Protein AF-A0A388JRX9-F1 (afdb_monomer)

Secondary structure (DSSP, 8-state):
---SSS----HHHHHHHHHHHHHHHHHHHHHHHHHTS-HHHHHHHS-HHHHHHHHHHHHHHHHHHHHHHHHHTT---TT-HHHHHHHHHHHHHHHHHHHHHHHHS--------HHHHHHHHHHH-TT--HHHHHHHHHHHHHHHHHHHHHHHTTSSSS-------------------------------------------HHHHHHHHHHHHHHHHHHHTTSS--------------------

Radius of gyration: 34.96 Å; Cα contacts (8 Å, |Δi|>4): 40; chains: 1; bounding box: 73×116×95 Å

InterPro domains:
  IPR011082 Exosome-associated factor Rrp47/DNA strand repair C1D [PTHR15341] (8-192)

Structure (mmCIF, N/CA/C/O backbone):
data_A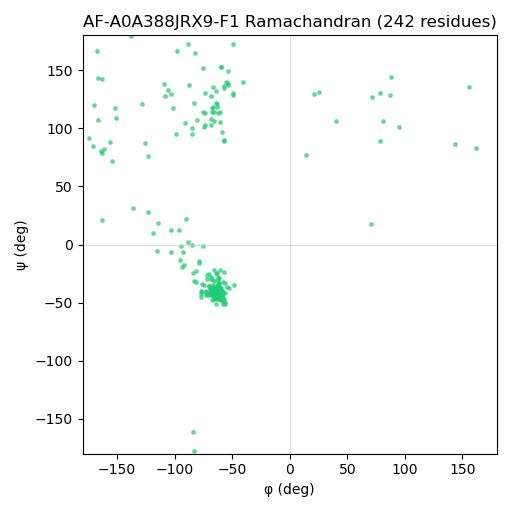F-A0A388JRX9-F1
#
_entry.id   AF-A0A388JRX9-F1
#
loop_
_atom_site.group_PDB
_atom_site.id
_atom_site.type_symbol
_atom_site.label_atom_id
_atom_site.label_alt_id
_atom_site.label_comp_id
_atom_site.label_asym_id
_atom_site.label_entity_id
_atom_site.label_seq_id
_atom_site.pdbx_PDB_ins_code
_atom_site.Cartn_x
_atom_site.Cartn_y
_atom_site.Cartn_z
_atom_site.occupancy
_atom_site.B_iso_or_equiv
_atom_site.auth_seq_id
_atom_site.auth_comp_id
_atom_site.auth_asym_id
_atom_site.auth_atom_id
_atom_site.pdbx_PDB_model_num
ATOM 1 N N . MET A 1 1 ? 30.713 -14.571 -42.892 1.00 42.78 1 MET A N 1
ATOM 2 C CA . MET A 1 1 ? 31.166 -14.324 -41.507 1.00 42.78 1 MET A CA 1
ATOM 3 C C . MET A 1 1 ? 31.202 -12.815 -41.275 1.00 42.78 1 MET A C 1
ATOM 5 O O . MET A 1 1 ? 32.247 -12.208 -41.439 1.00 42.78 1 MET A O 1
ATOM 9 N N . ALA A 1 2 ? 30.055 -12.192 -41.009 1.00 45.81 2 ALA A N 1
ATOM 10 C CA . ALA A 1 2 ? 29.952 -10.767 -40.677 1.00 45.81 2 ALA A CA 1
ATOM 11 C C . ALA A 1 2 ? 28.654 -10.591 -39.882 1.00 45.81 2 ALA A C 1
ATOM 13 O O . ALA A 1 2 ? 27.584 -10.459 -40.465 1.00 45.81 2 ALA A O 1
ATOM 14 N N . GLY A 1 3 ? 28.725 -10.749 -38.561 1.00 46.19 3 GLY A N 1
ATOM 15 C CA . GLY A 1 3 ? 27.525 -10.774 -37.720 1.00 46.19 3 GLY A CA 1
ATOM 16 C C . GLY A 1 3 ? 27.776 -10.558 -36.232 1.00 46.19 3 GLY A C 1
ATOM 17 O O . GLY A 1 3 ? 26.952 -10.974 -35.436 1.00 46.19 3 GLY A O 1
ATOM 18 N N . SER A 1 4 ? 28.900 -9.959 -35.828 1.00 54.25 4 SER A N 1
ATOM 19 C CA . SER A 1 4 ? 29.267 -9.843 -34.405 1.00 54.25 4 SER A CA 1
ATOM 20 C C . SER A 1 4 ? 29.396 -8.409 -33.884 1.00 54.25 4 SER A C 1
ATOM 22 O O . SER A 1 4 ? 29.906 -8.214 -32.782 1.00 54.25 4 SER A O 1
ATOM 24 N N . GLU A 1 5 ? 28.984 -7.397 -34.651 1.00 52.34 5 GLU A N 1
ATOM 25 C CA . GLU A 1 5 ? 29.221 -5.989 -34.285 1.00 52.34 5 GLU A CA 1
ATOM 26 C C . GLU A 1 5 ? 27.950 -5.172 -34.009 1.00 52.34 5 GLU A C 1
ATOM 28 O O . GLU A 1 5 ? 28.049 -4.046 -33.536 1.00 52.34 5 GLU A O 1
ATOM 33 N N . VAL A 1 6 ? 26.757 -5.740 -34.227 1.00 54.75 6 VAL A N 1
ATOM 34 C CA . VAL A 1 6 ? 25.482 -4.999 -34.121 1.00 54.75 6 VAL A CA 1
ATOM 35 C C . VAL A 1 6 ? 24.803 -5.145 -32.745 1.00 54.75 6 VAL A C 1
ATOM 37 O O . VAL A 1 6 ? 23.951 -4.337 -32.400 1.00 54.75 6 VAL A O 1
ATOM 40 N N . ASP A 1 7 ? 25.238 -6.091 -31.903 1.00 60.31 7 ASP A N 1
ATOM 41 C CA . ASP A 1 7 ? 24.568 -6.417 -30.626 1.00 60.31 7 ASP A CA 1
ATOM 42 C C . ASP A 1 7 ? 25.266 -5.868 -29.370 1.00 60.31 7 ASP A C 1
ATOM 44 O O . ASP A 1 7 ? 24.954 -6.259 -28.243 1.00 60.31 7 ASP A O 1
ATOM 48 N N . LYS A 1 8 ? 26.231 -4.956 -29.520 1.00 71.56 8 LYS A N 1
ATOM 49 C CA . LYS A 1 8 ? 26.878 -4.336 -28.357 1.00 71.56 8 LYS A CA 1
ATOM 50 C C . LYS A 1 8 ? 26.044 -3.149 -27.891 1.00 71.56 8 LYS A C 1
ATOM 52 O O . LYS A 1 8 ? 26.169 -2.042 -28.411 1.00 71.56 8 LYS A O 1
ATOM 57 N N . VAL A 1 9 ? 25.184 -3.402 -26.901 1.00 74.38 9 VAL A N 1
ATOM 58 C CA . VAL A 1 9 ? 24.525 -2.349 -26.118 1.00 74.38 9 VAL A CA 1
ATOM 59 C C . VAL A 1 9 ? 25.604 -1.359 -25.665 1.00 74.38 9 VAL A C 1
ATOM 61 O O . VAL A 1 9 ? 26.615 -1.795 -25.115 1.00 74.38 9 VAL A O 1
ATOM 64 N N . PRO A 1 10 ? 25.444 -0.043 -25.896 1.00 85.38 10 PRO A N 1
ATOM 65 C CA . PRO A 1 10 ? 26.460 0.915 -25.492 1.00 85.38 10 PRO A CA 1
ATOM 66 C C . PRO A 1 10 ? 26.773 0.785 -23.993 1.00 85.38 10 PRO A C 1
ATOM 68 O O . PRO A 1 10 ? 25.841 0.665 -23.191 1.00 85.38 10 PRO A O 1
ATOM 71 N N . PRO A 1 11 ? 28.051 0.887 -23.583 1.00 78.88 11 PRO A N 1
ATOM 72 C CA . PRO A 1 11 ? 28.481 0.635 -22.201 1.00 78.88 11 PRO A CA 1
ATOM 73 C C . PRO A 1 11 ? 27.812 1.573 -21.184 1.00 78.88 11 PRO A C 1
ATOM 75 O O . PRO A 1 11 ? 27.684 1.250 -20.006 1.00 78.88 11 PRO A O 1
ATOM 78 N N . ILE A 1 12 ? 27.325 2.723 -21.655 1.00 83.44 12 ILE A N 1
ATOM 79 C CA . ILE A 1 12 ? 26.555 3.696 -20.876 1.00 83.44 12 ILE A CA 1
ATOM 80 C C . ILE A 1 12 ? 25.233 3.088 -20.372 1.00 83.44 12 ILE A C 1
ATOM 82 O O . ILE A 1 12 ? 24.798 3.400 -19.266 1.00 83.44 12 ILE A O 1
ATOM 86 N N . PHE A 1 13 ? 24.605 2.202 -21.151 1.00 86.88 13 PHE A N 1
ATOM 87 C CA . PHE A 1 13 ? 23.322 1.581 -20.812 1.00 86.88 13 PHE A CA 1
ATOM 88 C C . PHE A 1 13 ? 23.468 0.233 -20.105 1.00 86.88 13 PHE A C 1
ATOM 90 O O . PHE A 1 13 ? 22.534 -0.185 -19.426 1.00 86.88 13 PHE A O 1
ATOM 97 N N . GLU A 1 14 ? 24.622 -0.435 -20.210 1.00 88.81 14 GLU A N 1
ATOM 98 C CA . GLU A 1 14 ? 24.847 -1.743 -19.577 1.00 88.81 14 GLU A CA 1
ATOM 99 C C . GLU A 1 14 ? 24.607 -1.712 -18.066 1.00 88.81 14 GLU A C 1
ATOM 101 O O . GLU A 1 14 ? 24.002 -2.630 -17.511 1.00 88.81 14 GLU A O 1
ATOM 106 N N . LYS A 1 15 ? 25.058 -0.646 -17.393 1.00 89.62 15 LYS A N 1
ATOM 107 C CA . LYS A 1 15 ? 24.859 -0.484 -15.950 1.00 89.62 15 LYS A CA 1
ATOM 108 C C . LYS A 1 15 ? 23.373 -0.361 -15.606 1.00 89.62 15 LYS A C 1
ATOM 110 O O . LYS A 1 15 ? 22.883 -1.112 -14.770 1.00 89.62 15 LYS A O 1
ATOM 115 N N . SER A 1 16 ? 22.654 0.536 -16.281 1.00 89.44 16 SER A N 1
ATOM 116 C CA . SER A 1 16 ? 21.220 0.738 -16.048 1.00 89.44 16 SER A CA 1
ATOM 117 C C . SER A 1 16 ? 20.398 -0.504 -16.391 1.00 89.44 16 SER A C 1
ATOM 119 O O . SER A 1 16 ? 19.432 -0.806 -15.699 1.00 89.44 16 SER A O 1
ATOM 121 N N . LEU A 1 17 ? 20.786 -1.255 -17.425 1.00 90.50 17 LEU A N 1
ATOM 122 C CA . LEU A 1 17 ? 20.113 -2.497 -17.791 1.00 90.50 17 LEU A CA 1
ATOM 123 C C . LEU A 1 17 ? 20.298 -3.573 -16.714 1.00 90.50 17 LEU A C 1
ATOM 125 O O . LEU A 1 17 ? 19.322 -4.214 -16.332 1.00 90.50 17 LEU A O 1
ATOM 129 N N . LYS A 1 18 ? 21.519 -3.722 -16.182 1.00 91.50 18 LYS A N 1
ATOM 130 C CA . LYS A 1 18 ? 21.801 -4.624 -15.054 1.00 91.50 18 LYS A CA 1
ATOM 131 C C . LYS A 1 18 ? 20.999 -4.233 -13.813 1.00 91.50 18 LYS A C 1
ATOM 133 O O . LYS A 1 18 ? 20.389 -5.097 -13.199 1.00 91.50 18 LYS A O 1
ATOM 138 N N . GLU A 1 19 ? 20.941 -2.944 -13.479 1.00 92.88 19 GLU A N 1
ATOM 139 C CA . GLU A 1 19 ? 20.140 -2.441 -12.352 1.00 92.88 19 GLU A CA 1
ATOM 140 C C . GLU A 1 19 ? 18.647 -2.761 -12.515 1.00 92.88 19 GLU A C 1
ATOM 142 O O . GLU A 1 19 ? 18.014 -3.250 -11.579 1.00 92.88 19 GLU A O 1
ATOM 147 N N . VAL A 1 20 ? 18.086 -2.536 -13.708 1.00 91.75 20 VAL A N 1
ATOM 148 C CA . VAL A 1 20 ? 16.684 -2.869 -14.008 1.00 91.75 20 VAL A CA 1
ATOM 149 C C . VAL A 1 20 ? 16.446 -4.376 -13.927 1.00 91.75 20 VAL A C 1
ATOM 151 O O . VAL A 1 20 ? 15.436 -4.798 -13.368 1.00 91.75 20 VAL A O 1
ATOM 154 N N . GLN A 1 21 ? 17.363 -5.190 -14.450 1.00 93.00 21 GLN A N 1
ATOM 155 C CA . GLN A 1 21 ? 17.247 -6.645 -14.418 1.00 93.00 21 GLN A CA 1
ATOM 156 C C . GLN A 1 21 ? 17.259 -7.181 -12.981 1.00 93.00 21 GLN A C 1
ATOM 158 O O . GLN A 1 21 ? 16.388 -7.975 -12.630 1.00 93.00 21 GLN A O 1
ATOM 163 N N . THR A 1 22 ? 18.179 -6.703 -12.140 1.00 95.25 22 THR A N 1
ATOM 164 C CA . THR A 1 22 ? 18.216 -7.058 -10.714 1.00 95.25 22 THR A CA 1
ATOM 165 C C . THR A 1 22 ? 16.933 -6.626 -10.007 1.00 95.25 22 THR A C 1
ATOM 167 O O . THR A 1 22 ? 16.300 -7.440 -9.342 1.00 95.25 22 THR A O 1
ATOM 170 N N . ALA A 1 23 ? 16.477 -5.387 -10.220 1.00 92.69 23 ALA A N 1
ATOM 171 C CA . ALA A 1 23 ? 15.245 -4.895 -9.603 1.00 92.69 23 ALA A CA 1
ATOM 172 C C . ALA A 1 23 ? 13.998 -5.697 -10.025 1.00 92.69 23 ALA A C 1
ATOM 174 O O . ALA A 1 23 ? 13.063 -5.856 -9.237 1.00 92.69 23 ALA A O 1
ATOM 175 N N . MET A 1 24 ? 13.963 -6.202 -11.264 1.00 92.19 24 MET A N 1
ATOM 176 C CA . MET A 1 24 ? 12.878 -7.065 -11.736 1.00 92.19 24 MET A CA 1
ATOM 177 C C . MET A 1 24 ? 12.932 -8.460 -11.121 1.00 92.19 24 MET A C 1
ATOM 179 O O . MET A 1 24 ? 11.885 -8.956 -10.707 1.00 92.19 24 MET A O 1
ATOM 183 N N . ALA A 1 25 ? 14.124 -9.044 -10.981 1.00 94.00 25 ALA A N 1
ATOM 184 C CA . ALA A 1 25 ? 14.304 -10.321 -10.295 1.00 94.00 25 ALA A CA 1
ATOM 185 C C . ALA A 1 25 ? 13.886 -10.239 -8.813 1.00 94.00 25 ALA A C 1
ATOM 187 O O . ALA A 1 25 ? 13.164 -11.108 -8.323 1.00 94.00 25 ALA A O 1
ATOM 188 N N . ASP A 1 26 ? 14.251 -9.159 -8.117 1.00 92.81 26 ASP A N 1
ATOM 189 C CA . ASP A 1 26 ? 13.844 -8.928 -6.725 1.00 92.81 26 ASP A CA 1
ATOM 190 C C . ASP A 1 26 ? 12.318 -8.802 -6.595 1.00 92.81 26 ASP A C 1
ATOM 192 O O . ASP A 1 26 ? 11.702 -9.345 -5.673 1.00 92.81 26 ASP A O 1
ATOM 196 N N . MET A 1 27 ? 11.678 -8.095 -7.531 1.00 91.31 27 MET A N 1
ATOM 197 C CA . MET A 1 27 ? 10.222 -7.954 -7.545 1.00 91.31 27 MET A CA 1
ATOM 198 C C . MET A 1 27 ? 9.522 -9.291 -7.809 1.00 91.31 27 MET A C 1
ATOM 200 O O . MET A 1 27 ? 8.526 -9.590 -7.149 1.00 91.31 27 MET A O 1
ATOM 204 N N . GLU A 1 28 ? 10.036 -10.096 -8.737 1.00 93.25 28 GLU A N 1
ATOM 205 C CA . GLU A 1 28 ? 9.525 -11.437 -9.029 1.00 93.25 28 GLU A CA 1
ATOM 206 C C . GLU A 1 28 ? 9.638 -12.355 -7.807 1.00 93.25 28 GLU A C 1
ATOM 208 O O . GLU A 1 28 ? 8.659 -13.007 -7.440 1.00 93.25 28 GLU A O 1
ATOM 213 N N . CYS A 1 29 ? 10.773 -12.323 -7.104 1.00 92.81 29 CYS A N 1
ATOM 214 C CA . CYS A 1 29 ? 10.969 -13.056 -5.854 1.00 92.81 29 C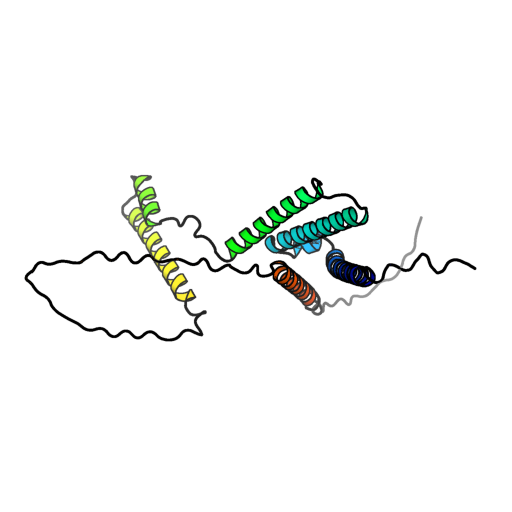YS A CA 1
ATOM 215 C C . CYS A 1 29 ? 9.896 -12.691 -4.808 1.00 92.81 29 CYS A C 1
ATOM 217 O O . CYS A 1 29 ? 9.180 -13.564 -4.303 1.00 92.81 29 CYS A O 1
ATOM 219 N N . HIS A 1 30 ? 9.690 -11.398 -4.546 1.00 89.75 30 HIS A N 1
ATOM 220 C CA . HIS A 1 30 ? 8.684 -10.950 -3.577 1.00 89.75 30 HIS A CA 1
ATOM 221 C C . HIS A 1 30 ? 7.245 -11.289 -3.998 1.00 89.75 30 HIS A C 1
ATOM 223 O O . HIS A 1 30 ? 6.435 -11.709 -3.167 1.00 89.75 30 HIS A O 1
ATOM 229 N N . LEU A 1 31 ? 6.910 -11.132 -5.282 1.00 91.00 31 LEU A N 1
ATOM 230 C CA . LEU A 1 31 ? 5.574 -11.444 -5.798 1.00 91.00 31 LEU A CA 1
ATOM 231 C C . LEU A 1 31 ? 5.301 -12.951 -5.815 1.00 91.00 31 LEU A C 1
ATOM 233 O O . LEU A 1 31 ? 4.182 -13.363 -5.513 1.00 91.00 31 LEU A O 1
ATOM 237 N N . SER A 1 32 ? 6.306 -13.780 -6.103 1.00 91.62 32 SER A N 1
ATOM 238 C CA . SER A 1 32 ? 6.165 -15.241 -6.085 1.00 91.62 32 SER A CA 1
ATOM 239 C C . SER A 1 32 ? 5.744 -15.750 -4.704 1.00 91.62 32 SER A C 1
ATOM 241 O O . SER A 1 32 ? 4.845 -16.581 -4.601 1.00 91.62 32 SER A O 1
ATOM 243 N N . THR A 1 33 ? 6.292 -15.158 -3.637 1.00 89.00 33 THR A N 1
ATOM 244 C CA . THR A 1 33 ? 5.916 -15.465 -2.249 1.00 89.00 33 THR A CA 1
ATOM 245 C C . THR A 1 33 ? 4.441 -15.152 -1.986 1.00 89.00 33 THR A C 1
ATOM 247 O O . THR A 1 33 ? 3.743 -15.929 -1.338 1.00 89.00 33 THR A O 1
ATOM 250 N N . TYR A 1 34 ? 3.940 -14.037 -2.523 1.00 86.88 34 TYR A N 1
ATOM 251 C CA . TYR A 1 34 ? 2.529 -13.667 -2.407 1.00 86.88 34 TYR A CA 1
ATOM 252 C C . TYR A 1 34 ? 1.608 -14.637 -3.163 1.00 86.88 34 TYR A C 1
ATOM 254 O O . TYR A 1 34 ? 0.563 -15.025 -2.642 1.00 86.88 34 TYR A O 1
ATOM 262 N N . PHE A 1 35 ? 1.992 -15.042 -4.377 1.00 89.44 35 PHE A N 1
ATOM 263 C CA . PHE A 1 35 ? 1.191 -15.935 -5.221 1.00 89.44 35 PHE A CA 1
ATOM 264 C C . PHE A 1 35 ? 1.286 -17.418 -4.835 1.00 89.44 35 PHE A C 1
ATOM 266 O O . PHE A 1 35 ? 0.442 -18.203 -5.262 1.00 89.44 35 PHE A O 1
ATOM 273 N N . ALA A 1 36 ? 2.261 -17.805 -4.008 1.00 90.69 36 ALA A N 1
ATOM 274 C CA . ALA A 1 36 ? 2.394 -19.168 -3.493 1.00 90.69 36 ALA A CA 1
ATOM 275 C C . ALA A 1 36 ? 1.233 -19.584 -2.568 1.00 90.69 36 ALA A C 1
ATOM 277 O O . ALA A 1 36 ? 0.981 -20.775 -2.389 1.00 90.69 36 ALA A O 1
ATOM 278 N N . VAL A 1 37 ? 0.520 -18.618 -1.979 1.00 88.69 37 VAL A N 1
ATOM 279 C CA . VAL A 1 37 ? -0.617 -18.865 -1.084 1.00 88.69 37 VAL A CA 1
ATOM 280 C C . VAL A 1 37 ? -1.928 -18.540 -1.808 1.00 88.69 37 VAL A C 1
ATOM 282 O O . VAL A 1 37 ? -2.053 -17.455 -2.382 1.00 88.69 37 VAL A O 1
ATOM 285 N N . PRO A 1 38 ? -2.954 -19.414 -1.759 1.00 90.06 38 PRO A N 1
ATOM 286 C CA . PRO A 1 38 ? -4.257 -19.101 -2.329 1.00 90.06 38 PRO A CA 1
ATOM 287 C C . PRO A 1 38 ? -4.850 -17.825 -1.720 1.00 90.06 38 PRO A C 1
ATOM 289 O O . PRO A 1 38 ? -4.897 -17.647 -0.501 1.00 90.06 38 PRO A O 1
ATOM 292 N N . GLN A 1 39 ? -5.384 -16.944 -2.570 1.00 87.56 39 GLN A N 1
ATOM 293 C CA . GLN A 1 39 ? -5.919 -15.643 -2.148 1.00 87.56 39 GLN A CA 1
ATOM 294 C C . GLN A 1 39 ? -6.983 -15.759 -1.042 1.00 87.56 39 GLN A C 1
ATOM 296 O O . GLN A 1 39 ? -7.053 -14.906 -0.157 1.00 87.56 39 GLN A O 1
ATOM 301 N N . ARG A 1 40 ? -7.818 -16.806 -1.087 1.00 88.25 40 ARG A N 1
ATOM 302 C CA . ARG A 1 40 ? -8.870 -17.038 -0.085 1.00 88.25 40 ARG A CA 1
ATOM 303 C C . ARG A 1 40 ? -8.291 -17.282 1.304 1.00 88.25 40 ARG A C 1
ATOM 305 O O . ARG A 1 40 ? -8.817 -16.740 2.272 1.00 88.25 40 ARG A O 1
ATOM 312 N N . ASP A 1 41 ? -7.210 -18.045 1.389 1.00 87.81 41 ASP A N 1
ATOM 313 C CA . ASP A 1 41 ? -6.575 -18.387 2.659 1.00 87.81 41 ASP A CA 1
ATOM 314 C C . ASP A 1 41 ? -5.855 -17.165 3.220 1.00 87.81 41 ASP A C 1
ATOM 316 O O . ASP A 1 41 ? -6.066 -16.786 4.373 1.00 87.81 41 ASP A O 1
ATOM 320 N N . LEU A 1 42 ? -5.143 -16.427 2.366 1.00 85.69 42 LEU A N 1
ATOM 321 C CA . LEU A 1 42 ? -4.514 -15.169 2.756 1.00 85.69 42 LEU A CA 1
ATOM 322 C C . LEU A 1 42 ? -5.534 -14.151 3.306 1.00 85.69 42 LEU A C 1
ATOM 324 O O . LEU A 1 42 ? -5.287 -13.480 4.308 1.00 85.69 42 LEU A O 1
ATOM 328 N N . GLN A 1 43 ? -6.715 -14.052 2.691 1.00 86.56 43 GLN A N 1
ATOM 329 C CA . GLN A 1 43 ? -7.780 -13.167 3.169 1.00 86.56 43 GLN A CA 1
ATOM 330 C C . GLN A 1 43 ? -8.427 -13.636 4.479 1.00 86.56 43 GLN A C 1
ATOM 332 O O . GLN A 1 43 ? -8.971 -12.798 5.200 1.00 86.56 43 GLN A O 1
ATOM 337 N N . ARG A 1 44 ? -8.392 -14.930 4.801 1.00 89.12 44 ARG A N 1
ATOM 338 C CA . ARG A 1 44 ? -8.908 -15.453 6.076 1.00 89.12 44 ARG A CA 1
ATOM 339 C C . ARG A 1 44 ? -7.951 -15.177 7.231 1.00 89.12 44 ARG A C 1
ATOM 341 O O . ARG A 1 44 ? -8.412 -14.805 8.303 1.00 89.12 44 ARG A O 1
ATOM 348 N N . HIS A 1 45 ? -6.646 -15.309 6.998 1.00 89.00 45 HIS A N 1
ATOM 349 C CA . HIS A 1 45 ? -5.633 -15.181 8.050 1.00 89.00 45 HIS A CA 1
ATOM 350 C C . HIS A 1 45 ? -5.211 -13.735 8.346 1.00 89.00 45 HIS A C 1
ATOM 352 O O . HIS A 1 45 ? -4.756 -13.437 9.447 1.00 89.00 45 HIS A O 1
ATOM 358 N N . LEU A 1 46 ? -5.366 -12.811 7.394 1.00 90.62 46 LEU A N 1
ATOM 359 C CA . LEU A 1 46 ? -4.966 -11.418 7.590 1.00 90.62 46 LEU A CA 1
ATOM 360 C C . LEU A 1 46 ? -6.073 -10.565 8.228 1.00 90.62 46 LEU A C 1
ATOM 362 O O . LEU A 1 46 ? -7.228 -10.571 7.792 1.00 90.62 46 LEU A O 1
ATOM 366 N N . SER A 1 47 ? -5.685 -9.716 9.188 1.00 92.25 47 SER A N 1
ATOM 367 C CA . SER A 1 47 ? -6.577 -8.692 9.741 1.00 92.25 47 SER A CA 1
ATOM 368 C C . SER A 1 47 ? -7.056 -7.721 8.647 1.00 92.25 47 SER A C 1
ATOM 370 O O . SER A 1 47 ? -6.343 -7.494 7.662 1.00 92.25 47 SER A O 1
ATOM 372 N N . PRO A 1 48 ? -8.239 -7.090 8.789 1.00 92.62 48 PRO A N 1
ATOM 373 C CA . PRO A 1 48 ? -8.775 -6.185 7.770 1.00 92.62 48 PRO A CA 1
ATOM 374 C C . PRO A 1 48 ? -7.799 -5.083 7.337 1.00 92.62 48 PRO A C 1
ATOM 376 O O . PRO A 1 48 ? -7.712 -4.770 6.150 1.00 92.62 48 PR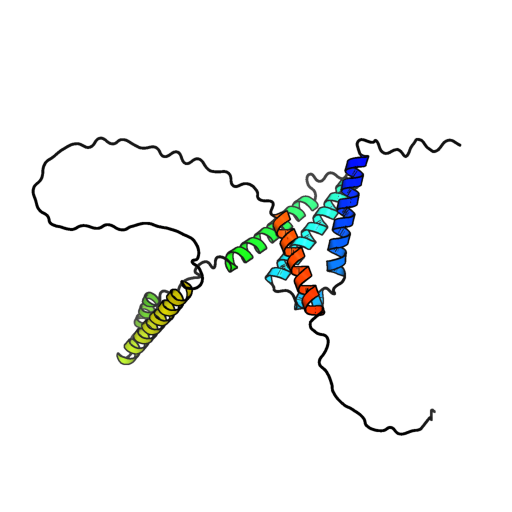O A O 1
ATOM 379 N N . LEU A 1 49 ? -7.028 -4.545 8.286 1.00 92.38 49 LEU A N 1
ATOM 380 C CA . LEU A 1 49 ? -6.012 -3.530 8.028 1.00 92.38 49 LEU A CA 1
ATOM 381 C C . LEU A 1 49 ? -4.842 -4.091 7.212 1.00 92.38 49 LEU A C 1
ATOM 383 O O . LEU A 1 49 ? -4.467 -3.510 6.197 1.00 92.38 49 LEU A O 1
ATOM 387 N N . ARG A 1 50 ? -4.311 -5.256 7.607 1.00 91.12 50 ARG A N 1
ATOM 388 C CA . ARG A 1 50 ? -3.223 -5.929 6.883 1.00 91.12 50 ARG A CA 1
ATOM 389 C C . ARG A 1 50 ? -3.642 -6.304 5.462 1.00 91.12 50 ARG A C 1
ATOM 391 O O . ARG A 1 50 ? -2.878 -6.070 4.530 1.00 91.12 50 ARG A O 1
ATOM 398 N N . ARG A 1 51 ? -4.876 -6.788 5.272 1.00 93.25 51 ARG A N 1
ATOM 399 C CA . ARG A 1 51 ? -5.443 -7.053 3.935 1.00 93.25 51 ARG A CA 1
ATOM 400 C C . ARG A 1 51 ? -5.456 -5.804 3.065 1.00 93.25 51 ARG A C 1
ATOM 402 O O . ARG A 1 51 ? -5.053 -5.867 1.907 1.00 93.25 51 ARG A O 1
ATOM 409 N N . ALA A 1 52 ? -5.905 -4.676 3.613 1.00 94.19 52 ALA A N 1
ATOM 410 C CA . ALA A 1 52 ? -5.945 -3.417 2.878 1.00 94.19 52 ALA A CA 1
ATOM 411 C C . ALA A 1 52 ? -4.539 -2.965 2.455 1.00 94.19 52 ALA A C 1
ATOM 413 O O . ALA A 1 52 ? -4.348 -2.607 1.294 1.00 94.19 52 ALA A O 1
ATOM 414 N N . THR A 1 53 ? -3.552 -3.052 3.352 1.00 93.50 53 THR A N 1
ATOM 415 C CA . THR A 1 53 ? -2.148 -2.746 3.035 1.00 93.50 53 THR A CA 1
ATOM 416 C C . THR A 1 53 ? -1.636 -3.614 1.892 1.00 93.50 53 THR A C 1
ATOM 418 O O . THR A 1 53 ? -1.152 -3.089 0.896 1.00 93.50 53 THR A O 1
ATOM 421 N N . VAL A 1 54 ? -1.809 -4.932 1.992 1.00 92.62 54 VAL A N 1
ATOM 422 C CA . VAL A 1 54 ? -1.351 -5.889 0.977 1.00 92.62 54 VAL A CA 1
ATOM 423 C C . VAL A 1 54 ? -1.984 -5.616 -0.392 1.00 92.62 54 VAL A C 1
ATOM 425 O O . VAL A 1 54 ? -1.278 -5.558 -1.398 1.00 92.62 54 VAL A O 1
ATOM 428 N N . HIS A 1 55 ? -3.297 -5.376 -0.446 1.00 92.75 55 HIS A N 1
ATOM 429 C CA . HIS A 1 55 ? -3.984 -5.061 -1.702 1.00 92.75 55 HIS A CA 1
ATOM 430 C C . HIS A 1 55 ? -3.535 -3.726 -2.312 1.00 92.75 55 HIS A C 1
ATOM 432 O O . HIS A 1 55 ? -3.396 -3.631 -3.532 1.00 92.75 55 HIS A O 1
ATOM 438 N N . VAL A 1 56 ? -3.276 -2.704 -1.490 1.00 95.19 56 VAL A N 1
ATOM 439 C CA . VAL A 1 56 ? -2.737 -1.425 -1.974 1.00 95.19 56 VAL A CA 1
ATOM 440 C C . VAL A 1 56 ? -1.320 -1.603 -2.517 1.00 95.19 56 VAL A C 1
ATOM 442 O O . VAL A 1 56 ? -1.037 -1.100 -3.604 1.00 95.19 56 VAL A O 1
ATOM 445 N N . THR A 1 57 ? -0.455 -2.348 -1.828 1.00 93.12 57 THR A N 1
ATOM 446 C CA . THR A 1 57 ? 0.912 -2.634 -2.291 1.00 93.12 57 THR A CA 1
ATOM 447 C C . THR A 1 57 ? 0.908 -3.407 -3.611 1.00 93.12 57 THR A C 1
ATOM 449 O O . THR A 1 57 ? 1.650 -3.060 -4.529 1.00 93.12 57 THR A O 1
ATOM 452 N N . LEU A 1 58 ? 0.021 -4.395 -3.768 1.00 93.31 58 LEU A N 1
ATOM 453 C CA . LEU A 1 58 ? -0.124 -5.126 -5.030 1.00 93.31 58 LEU A CA 1
ATOM 454 C C . LEU A 1 58 ? -0.585 -4.201 -6.168 1.00 93.31 58 LEU A C 1
ATOM 456 O O . LEU A 1 58 ? -0.026 -4.234 -7.263 1.00 93.31 58 LEU A O 1
ATOM 460 N N . ALA A 1 59 ? -1.554 -3.321 -5.904 1.00 94.81 59 ALA A N 1
ATOM 461 C CA . ALA A 1 59 ? -1.993 -2.327 -6.881 1.00 94.81 59 ALA A CA 1
ATOM 462 C C . ALA A 1 59 ? -0.869 -1.342 -7.261 1.00 94.81 59 ALA A C 1
ATOM 464 O O . ALA A 1 59 ? -0.769 -0.931 -8.418 1.00 94.81 59 ALA A O 1
ATOM 465 N N . GLN A 1 60 ? 0.006 -0.978 -6.314 1.00 93.31 60 GLN A N 1
ATOM 466 C CA . GLN A 1 60 ? 1.202 -0.178 -6.596 1.00 93.31 60 GLN A CA 1
ATOM 467 C C . GLN A 1 60 ? 2.178 -0.929 -7.505 1.00 93.31 60 GLN A C 1
ATOM 469 O O . GLN A 1 60 ? 2.634 -0.347 -8.489 1.00 93.31 60 GLN A O 1
ATOM 474 N N . ALA A 1 61 ? 2.458 -2.203 -7.217 1.00 93.06 61 ALA A N 1
ATOM 475 C CA . ALA A 1 61 ? 3.349 -3.033 -8.026 1.00 93.06 61 ALA A CA 1
ATOM 476 C C . ALA A 1 61 ? 2.847 -3.155 -9.473 1.00 93.06 61 ALA A C 1
ATOM 478 O O . ALA A 1 61 ? 3.592 -2.866 -10.410 1.00 93.06 61 ALA A O 1
ATOM 479 N N . VAL A 1 62 ? 1.560 -3.468 -9.662 1.00 93.44 62 VAL A N 1
ATOM 480 C CA . VAL A 1 62 ? 0.935 -3.554 -10.995 1.00 93.44 62 VAL A CA 1
ATOM 481 C C . VAL A 1 62 ? 1.051 -2.229 -11.753 1.00 93.44 62 VAL A C 1
ATOM 483 O O . VAL A 1 62 ? 1.427 -2.223 -12.924 1.00 93.44 62 VAL A O 1
ATOM 486 N N . ASN A 1 63 ? 0.797 -1.095 -11.095 1.00 92.50 63 ASN A N 1
ATOM 487 C CA . ASN A 1 63 ? 0.921 0.216 -11.735 1.00 92.50 63 ASN A CA 1
ATOM 488 C C . ASN A 1 63 ? 2.366 0.555 -12.123 1.00 92.50 63 ASN A C 1
ATOM 490 O O . ASN A 1 63 ? 2.591 1.129 -13.188 1.00 92.50 63 ASN A O 1
ATOM 494 N N . VAL A 1 64 ? 3.350 0.212 -11.288 1.00 90.75 64 VAL A N 1
ATOM 495 C CA . VAL A 1 64 ? 4.771 0.420 -11.607 1.00 90.75 64 VAL A CA 1
ATOM 496 C C . VAL A 1 64 ? 5.184 -0.434 -12.805 1.00 90.75 64 VAL A C 1
ATOM 498 O O . VAL A 1 64 ? 5.790 0.100 -13.735 1.00 90.75 64 VAL A O 1
ATOM 501 N N . LEU A 1 65 ? 4.795 -1.711 -12.830 1.00 91.88 65 LEU A N 1
ATOM 502 C CA . LEU A 1 65 ? 5.047 -2.621 -13.952 1.00 91.88 65 LEU A CA 1
ATOM 503 C C . LEU A 1 65 ? 4.387 -2.131 -15.244 1.00 91.88 65 LEU A C 1
ATOM 505 O O . LEU A 1 65 ? 5.004 -2.145 -16.309 1.00 91.88 65 LEU A O 1
ATOM 509 N N . PHE A 1 66 ? 3.156 -1.631 -15.156 1.00 91.31 66 PHE A N 1
ATOM 510 C CA . PHE A 1 66 ? 2.460 -1.067 -16.306 1.00 91.31 66 PHE A CA 1
ATOM 511 C C . PHE A 1 66 ? 3.157 0.193 -16.838 1.00 91.31 66 PHE A C 1
ATOM 513 O O . PHE A 1 66 ? 3.413 0.301 -18.036 1.00 91.31 66 PHE A O 1
ATOM 520 N N . CYS A 1 67 ? 3.543 1.121 -15.959 1.00 89.12 67 CYS A N 1
ATOM 521 C CA . CYS A 1 67 ? 4.328 2.298 -16.337 1.00 89.12 67 CYS A CA 1
ATOM 522 C C . CYS A 1 67 ? 5.680 1.919 -16.960 1.00 89.12 67 CYS A C 1
ATOM 524 O O . CYS A 1 67 ? 6.116 2.557 -17.920 1.00 89.12 67 CYS A O 1
ATOM 526 N N . PHE A 1 68 ? 6.343 0.889 -16.429 1.00 90.31 68 PHE A N 1
ATOM 527 C CA . PHE A 1 68 ? 7.580 0.359 -16.995 1.00 90.31 68 PHE A CA 1
ATOM 528 C C . PHE A 1 68 ? 7.356 -0.178 -18.413 1.00 90.31 68 PHE A C 1
ATOM 530 O O . PHE A 1 68 ? 8.082 0.210 -19.326 1.00 90.31 68 PHE A O 1
ATOM 537 N N . LEU A 1 69 ? 6.302 -0.970 -18.630 1.00 91.50 69 LEU A N 1
ATOM 538 C CA . LEU A 1 69 ? 5.935 -1.486 -19.950 1.00 91.50 69 LEU A CA 1
ATOM 539 C C . LEU A 1 69 ? 5.667 -0.362 -20.962 1.00 91.50 69 LEU A C 1
ATOM 541 O O . LEU A 1 69 ? 6.119 -0.441 -22.104 1.00 91.50 69 LEU A O 1
ATOM 545 N N . LEU A 1 70 ? 4.953 0.694 -20.558 1.00 90.81 70 LEU A N 1
ATOM 546 C CA . LEU A 1 70 ? 4.697 1.850 -21.424 1.00 90.81 70 LEU A CA 1
ATOM 547 C C . LEU A 1 70 ? 5.998 2.556 -21.820 1.00 90.81 70 LEU A C 1
ATOM 549 O O . LEU A 1 70 ? 6.200 2.846 -23.000 1.00 90.81 70 LEU A O 1
ATOM 553 N N . LYS A 1 71 ? 6.905 2.769 -20.859 1.00 88.56 71 LYS A N 1
ATOM 554 C CA . LYS A 1 71 ? 8.220 3.374 -21.114 1.00 88.56 71 LYS A CA 1
ATOM 555 C C . LYS A 1 71 ? 9.095 2.506 -22.012 1.00 88.56 71 LYS A C 1
ATOM 557 O O . LYS A 1 71 ? 9.705 3.036 -22.933 1.00 88.56 71 LYS A O 1
ATOM 562 N N . ALA A 1 72 ? 9.115 1.193 -21.789 1.00 88.62 72 ALA A N 1
ATOM 563 C CA . ALA A 1 72 ? 9.858 0.247 -22.620 1.00 88.62 72 ALA A CA 1
ATOM 564 C C . ALA A 1 72 ? 9.357 0.237 -24.076 1.00 88.62 72 ALA A C 1
ATOM 566 O O . ALA A 1 72 ? 10.136 0.022 -24.998 1.00 88.62 72 ALA A O 1
ATOM 567 N N . ARG A 1 73 ? 8.067 0.525 -24.293 1.00 89.69 73 ARG A N 1
ATOM 568 C CA . ARG A 1 73 ? 7.456 0.683 -25.624 1.00 89.69 73 ARG A CA 1
ATOM 569 C C . ARG A 1 73 ? 7.602 2.091 -26.215 1.00 89.69 73 ARG A C 1
ATOM 571 O O . ARG A 1 73 ? 7.094 2.333 -27.305 1.00 89.69 73 ARG A O 1
ATOM 578 N N . GLY A 1 74 ? 8.239 3.025 -25.507 1.00 88.25 74 GLY A N 1
ATOM 579 C CA . GLY A 1 74 ? 8.383 4.416 -25.945 1.00 88.25 74 GLY A CA 1
ATOM 580 C C . GLY A 1 74 ? 7.083 5.229 -25.916 1.00 88.25 74 GLY A C 1
ATOM 581 O O . GLY A 1 74 ? 7.000 6.273 -26.558 1.00 88.25 74 GLY A O 1
ATOM 582 N N . ILE A 1 75 ? 6.056 4.777 -25.189 1.00 87.12 75 ILE A N 1
ATOM 583 C CA . ILE A 1 75 ? 4.769 5.476 -25.093 1.00 87.12 75 ILE A CA 1
ATOM 584 C C . ILE A 1 75 ? 4.877 6.578 -24.030 1.00 87.12 75 ILE A C 1
ATOM 586 O O . ILE A 1 75 ? 5.154 6.309 -22.858 1.00 87.12 75 ILE A O 1
ATOM 590 N N . ALA A 1 76 ? 4.632 7.827 -24.433 1.00 77.25 76 ALA A N 1
ATOM 591 C CA . ALA A 1 76 ? 4.653 8.976 -23.533 1.00 77.25 76 ALA A CA 1
ATOM 592 C C . ALA A 1 76 ? 3.548 8.870 -22.466 1.00 77.25 76 ALA A C 1
ATOM 594 O O . ALA A 1 76 ? 2.383 8.613 -22.768 1.00 77.25 76 ALA A O 1
ATOM 595 N N . MET A 1 77 ? 3.905 9.103 -21.200 1.00 73.00 77 MET A N 1
ATOM 596 C CA . MET A 1 77 ? 2.969 8.970 -20.076 1.00 73.00 77 MET A CA 1
ATOM 597 C C . MET A 1 77 ? 2.178 10.251 -19.784 1.00 73.00 77 MET A C 1
ATOM 599 O O . MET A 1 77 ? 1.415 10.262 -18.816 1.00 73.00 77 MET A O 1
ATOM 603 N N . GLU A 1 78 ? 2.370 11.314 -20.571 1.00 64.31 78 GLU A N 1
ATOM 604 C CA . GLU A 1 78 ? 2.119 12.693 -20.142 1.00 64.31 78 GLU A CA 1
ATOM 605 C C . GLU A 1 78 ? 0.655 12.983 -19.760 1.00 64.31 78 GLU A C 1
ATOM 607 O O . GLU A 1 78 ? 0.452 13.693 -18.783 1.00 64.31 78 GLU A O 1
ATOM 612 N N . ASP A 1 79 ? -0.318 12.282 -20.355 1.00 62.03 79 ASP A N 1
ATOM 613 C CA . ASP A 1 79 ? -1.749 12.312 -19.980 1.00 62.03 79 ASP A CA 1
ATOM 614 C C . ASP A 1 79 ? -2.385 10.910 -19.943 1.00 62.03 79 ASP A C 1
ATOM 616 O O . ASP A 1 79 ? -3.561 10.688 -20.244 1.00 62.03 79 ASP A O 1
ATOM 620 N N . SER A 1 80 ? -1.575 9.909 -19.606 1.00 69.56 80 SER A N 1
ATOM 621 C CA . SER A 1 80 ? -1.995 8.511 -19.679 1.00 69.56 80 SER A CA 1
ATOM 622 C C . SER A 1 80 ? -2.932 8.111 -18.533 1.00 69.56 80 SER A C 1
ATOM 624 O O . SER A 1 80 ? -2.835 8.596 -17.402 1.00 69.56 80 SER A O 1
ATOM 626 N N . ILE A 1 81 ? -3.796 7.128 -18.806 1.00 82.88 81 ILE A N 1
ATOM 627 C CA . ILE A 1 81 ? -4.600 6.412 -17.799 1.00 82.88 81 ILE A CA 1
ATOM 628 C C . ILE A 1 81 ? -3.715 5.965 -16.621 1.00 82.88 81 ILE A C 1
ATOM 630 O O . ILE A 1 81 ? -4.131 6.058 -15.470 1.00 82.88 81 ILE A O 1
ATOM 634 N N . ALA A 1 82 ? -2.457 5.598 -16.888 1.00 83.69 82 ALA A N 1
ATOM 635 C CA . ALA A 1 82 ? -1.487 5.207 -15.870 1.00 83.69 82 ALA A CA 1
ATOM 636 C C . ALA A 1 82 ? -1.243 6.293 -14.805 1.00 83.69 82 ALA A C 1
ATOM 638 O O . ALA A 1 82 ? -1.195 5.975 -13.618 1.00 83.69 82 ALA A O 1
ATOM 639 N N . L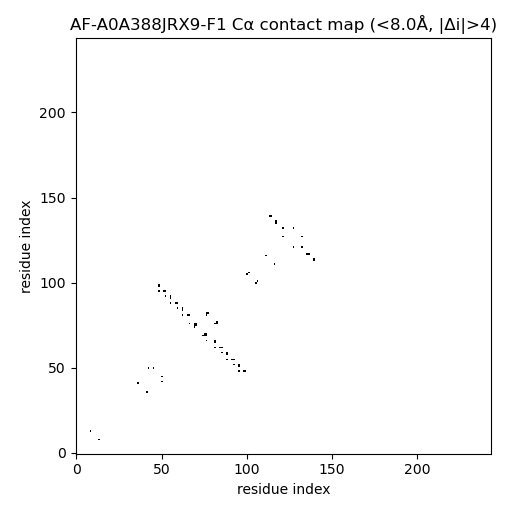YS A 1 83 ? -1.153 7.581 -15.178 1.00 86.50 83 LYS A N 1
ATOM 640 C CA . LYS A 1 83 ? -0.988 8.677 -14.200 1.00 86.50 83 LYS A CA 1
ATOM 641 C C . LYS A 1 83 ? -2.198 8.782 -13.262 1.00 86.50 83 LYS A C 1
ATOM 643 O O . LYS A 1 83 ? -2.021 8.862 -12.046 1.00 86.50 83 LYS A O 1
ATOM 648 N N . LYS A 1 84 ? -3.419 8.707 -13.806 1.00 90.94 84 LYS A N 1
ATOM 649 C CA . LYS A 1 84 ? -4.665 8.716 -13.012 1.00 90.94 84 LYS A CA 1
ATOM 650 C C . LYS A 1 84 ? -4.735 7.516 -12.070 1.00 90.94 84 LYS A C 1
ATOM 652 O O . LYS A 1 84 ? -5.114 7.650 -10.908 1.00 90.94 84 LYS A O 1
ATOM 657 N N . GLU A 1 85 ? -4.317 6.351 -12.55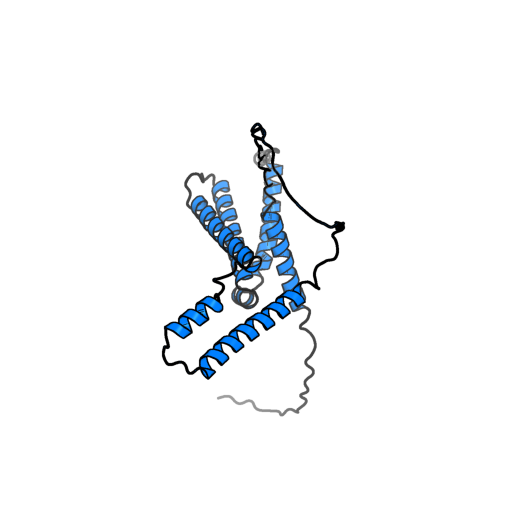2 1.00 91.69 85 GLU A N 1
ATOM 658 C CA . GLU A 1 85 ? -4.252 5.127 -11.756 1.00 91.69 85 GLU A CA 1
ATOM 659 C C . GLU A 1 85 ? -3.239 5.228 -10.609 1.00 91.69 85 GLU A C 1
ATOM 661 O O . GLU A 1 85 ? -3.535 4.835 -9.477 1.00 91.69 85 GLU A O 1
ATOM 666 N N . MET A 1 86 ? -2.079 5.844 -10.843 1.00 89.94 86 MET A N 1
ATOM 667 C CA . MET A 1 86 ? -1.105 6.119 -9.784 1.00 89.94 86 MET A CA 1
ATOM 668 C C . MET A 1 86 ? -1.670 7.051 -8.707 1.00 89.94 86 MET A C 1
ATOM 670 O O . MET A 1 86 ? -1.475 6.805 -7.514 1.00 89.94 86 MET A O 1
ATOM 674 N N . GLU A 1 87 ? -2.374 8.116 -9.094 1.00 92.81 87 GLU A N 1
ATOM 675 C CA . GLU A 1 87 ? -3.024 9.026 -8.143 1.00 92.81 87 GLU A CA 1
ATOM 676 C C . GLU A 1 87 ? -4.123 8.330 -7.342 1.00 92.81 87 GLU A C 1
ATOM 678 O O . GLU A 1 87 ? -4.187 8.480 -6.117 1.00 92.81 87 GLU A O 1
ATOM 683 N N . ARG A 1 88 ? -4.934 7.503 -8.007 1.00 95.19 88 ARG A N 1
ATOM 684 C CA . ARG A 1 88 ? -5.974 6.703 -7.360 1.00 95.19 88 ARG A CA 1
ATOM 685 C C . ARG A 1 88 ? -5.383 5.763 -6.312 1.00 95.19 88 ARG A C 1
ATOM 687 O O . ARG A 1 88 ? -5.866 5.725 -5.182 1.00 95.19 88 ARG A O 1
ATOM 694 N N . VAL A 1 89 ? -4.316 5.038 -6.643 1.00 95.62 89 VAL A N 1
ATOM 695 C CA . VAL A 1 89 ? -3.658 4.132 -5.690 1.00 95.62 89 VAL A CA 1
ATOM 696 C C . VAL A 1 89 ? -3.000 4.902 -4.539 1.00 95.62 89 VAL A C 1
ATOM 698 O O . VAL A 1 89 ? -3.121 4.487 -3.386 1.00 95.62 89 VAL A O 1
ATOM 701 N N . ARG A 1 90 ? -2.396 6.072 -4.794 1.00 95.12 90 ARG A N 1
ATOM 702 C CA . ARG A 1 90 ? -1.880 6.957 -3.728 1.00 95.12 90 ARG A CA 1
ATOM 703 C C . ARG A 1 90 ? -2.977 7.427 -2.775 1.00 95.12 90 ARG A C 1
ATOM 705 O O . ARG A 1 90 ? -2.735 7.521 -1.574 1.00 95.12 90 ARG A O 1
ATOM 712 N N . LEU A 1 91 ? -4.175 7.716 -3.282 1.00 97.06 91 LEU A N 1
ATOM 713 C CA . LEU A 1 91 ? -5.322 8.060 -2.440 1.00 97.06 91 LEU A CA 1
ATOM 714 C C . LEU A 1 91 ? -5.679 6.904 -1.497 1.00 97.06 91 LEU A C 1
ATOM 716 O O . LEU A 1 91 ? -5.919 7.135 -0.314 1.00 97.06 91 LEU A O 1
ATOM 720 N N . TYR A 1 92 ? -5.702 5.667 -1.998 1.00 96.38 92 TYR A N 1
ATOM 721 C CA . TYR A 1 92 ? -5.985 4.498 -1.165 1.00 96.38 92 TYR A CA 1
ATOM 722 C C . TYR A 1 92 ? -4.879 4.220 -0.145 1.00 96.38 92 TYR A C 1
ATOM 724 O O . TYR A 1 92 ? -5.199 3.936 1.006 1.00 96.38 92 TYR A O 1
ATOM 732 N N . ALA A 1 93 ? -3.609 4.408 -0.507 1.00 94.69 93 ALA A N 1
ATOM 733 C CA . ALA A 1 93 ? -2.501 4.325 0.445 1.00 94.69 93 ALA A CA 1
ATOM 734 C C . ALA A 1 93 ? -2.674 5.311 1.613 1.00 94.69 93 ALA A C 1
ATOM 736 O O . ALA A 1 93 ? -2.620 4.904 2.770 1.00 94.69 93 ALA A O 1
ATOM 737 N N . LYS A 1 94 ? -3.021 6.574 1.322 1.00 96.56 94 LYS A N 1
ATOM 738 C CA . LYS A 1 94 ? -3.319 7.581 2.357 1.00 96.56 94 LYS A CA 1
ATOM 739 C C . LYS A 1 94 ? -4.509 7.204 3.241 1.00 96.56 94 LYS A C 1
ATOM 741 O O . LYS A 1 94 ? -4.540 7.554 4.414 1.00 96.56 94 LYS A O 1
ATOM 746 N N . LYS A 1 95 ? -5.517 6.514 2.695 1.00 95.81 95 LYS A N 1
ATOM 747 C CA . LYS A 1 95 ? -6.664 6.032 3.486 1.00 95.81 95 LYS A CA 1
ATOM 748 C C . LYS A 1 95 ? -6.260 4.922 4.452 1.00 95.81 95 LYS A C 1
ATOM 750 O O . LYS A 1 95 ? -6.767 4.907 5.569 1.00 95.81 95 LYS A O 1
ATOM 755 N N . VAL A 1 96 ? -5.378 4.017 4.024 1.00 95.56 96 VAL A N 1
ATOM 756 C CA . VAL A 1 96 ? -4.828 2.966 4.892 1.00 95.56 96 VAL A CA 1
ATOM 757 C C . VAL A 1 96 ? -3.976 3.592 5.992 1.00 95.56 96 VAL A C 1
ATOM 759 O O . VAL A 1 96 ? -4.207 3.297 7.157 1.00 95.56 96 VAL A O 1
ATOM 762 N N . GLU A 1 97 ? -3.087 4.527 5.653 1.00 93.75 97 GLU A N 1
ATOM 763 C CA . GLU A 1 97 ? -2.280 5.284 6.623 1.00 93.75 97 GLU A CA 1
ATOM 764 C C . GLU A 1 97 ? -3.163 6.017 7.645 1.00 93.75 97 GLU A C 1
ATOM 766 O O . GLU A 1 97 ? -3.036 5.805 8.845 1.00 93.75 97 GLU A O 1
ATOM 771 N N . ALA A 1 98 ? -4.180 6.749 7.185 1.00 92.88 98 ALA A N 1
ATOM 772 C CA . ALA A 1 98 ? -5.127 7.413 8.077 1.00 92.88 98 ALA A CA 1
ATOM 773 C C . ALA A 1 98 ? -5.945 6.436 8.945 1.00 92.88 98 ALA A C 1
ATOM 775 O O . ALA A 1 98 ? -6.476 6.837 9.981 1.00 92.88 98 ALA A O 1
ATOM 776 N N . ALA A 1 99 ? -6.122 5.181 8.522 1.00 91.31 99 ALA A N 1
ATOM 777 C CA . ALA A 1 99 ? -6.759 4.152 9.340 1.00 91.31 99 ALA A CA 1
ATOM 778 C C . ALA A 1 99 ? -5.803 3.629 10.421 1.00 91.31 99 ALA A C 1
ATOM 780 O O . ALA A 1 99 ? -6.232 3.479 11.563 1.00 91.31 99 ALA A O 1
ATOM 781 N N . VAL A 1 100 ? -4.525 3.427 10.086 1.00 91.38 100 VAL A N 1
ATOM 782 C CA . VAL A 1 100 ? -3.461 3.112 11.055 1.00 91.38 100 VAL A CA 1
ATOM 783 C C . VAL A 1 100 ? -3.361 4.223 12.105 1.00 91.38 100 VAL A C 1
ATOM 785 O O . VAL A 1 100 ? -3.419 3.944 13.300 1.00 91.38 100 VAL A O 1
ATOM 788 N N . ASP A 1 101 ? -3.330 5.486 11.675 1.00 90.25 101 ASP A N 1
ATOM 789 C CA . ASP A 1 101 ? -3.246 6.643 12.573 1.00 90.25 101 ASP A CA 1
ATOM 790 C C . ASP A 1 101 ? -4.427 6.722 13.540 1.00 90.25 101 ASP A C 1
ATOM 792 O O . ASP A 1 101 ? -4.257 7.089 14.696 1.00 90.25 101 ASP A O 1
ATOM 796 N N . LYS A 1 102 ? -5.638 6.369 13.096 1.00 88.44 102 LYS A N 1
ATOM 797 C CA . LYS A 1 102 ? -6.823 6.339 13.970 1.00 88.44 102 LYS A CA 1
ATOM 798 C C . LYS A 1 102 ? -6.759 5.233 15.018 1.00 88.44 102 LYS A C 1
ATOM 800 O O . LYS A 1 102 ? -7.376 5.385 16.066 1.00 88.44 102 LYS A O 1
ATOM 805 N N . ILE A 1 103 ? -6.080 4.129 14.719 1.00 85.56 103 ILE A N 1
ATOM 806 C CA . ILE A 1 103 ? -5.900 3.017 15.656 1.00 85.56 103 ILE A CA 1
ATOM 807 C C . ILE A 1 103 ? -4.833 3.385 16.692 1.00 85.56 103 ILE A C 1
ATOM 809 O O . ILE A 1 103 ? -5.062 3.202 17.882 1.00 85.56 103 ILE A O 1
ATOM 813 N N . ASN A 1 104 ? -3.711 3.958 16.249 1.00 85.88 104 ASN A N 1
ATOM 814 C CA . ASN A 1 104 ? -2.599 4.351 17.124 1.00 85.88 104 ASN A CA 1
ATOM 815 C C . ASN A 1 104 ? -2.912 5.608 17.946 1.00 85.88 104 ASN A C 1
ATOM 817 O O . ASN A 1 104 ? -2.496 5.742 19.094 1.00 85.88 104 ASN A O 1
ATOM 821 N N . HIS A 1 105 ? -3.667 6.531 17.357 1.00 83.00 105 HIS A N 1
ATOM 822 C CA . HIS A 1 105 ? -4.117 7.767 17.977 1.00 83.00 105 HIS A CA 1
ATOM 823 C C . HIS A 1 105 ? -5.643 7.812 17.913 1.00 83.00 105 HIS A C 1
ATOM 825 O O . HIS A 1 105 ? -6.211 8.534 17.078 1.00 83.00 105 HIS A O 1
ATOM 831 N N . PRO A 1 106 ? -6.329 7.036 18.774 1.00 77.06 106 PRO A N 1
ATOM 832 C CA . PRO A 1 106 ? -7.774 7.079 18.853 1.00 77.06 106 PRO A CA 1
ATOM 833 C C . PRO A 1 106 ? -8.167 8.499 19.235 1.00 77.06 106 PRO A C 1
ATOM 835 O O . PRO A 1 106 ? -7.992 8.949 20.367 1.00 77.06 106 PRO A O 1
ATOM 838 N N . LYS A 1 107 ? -8.680 9.244 18.252 1.00 75.50 107 LYS A N 1
ATOM 839 C CA . LYS A 1 107 ? -9.319 10.524 18.533 1.00 75.50 107 LYS A CA 1
ATOM 840 C C . LYS A 1 107 ? -10.442 10.221 19.516 1.00 75.50 107 LYS A C 1
ATOM 842 O O . LYS A 1 107 ? -11.151 9.242 19.274 1.00 75.50 107 LYS A O 1
ATOM 847 N N . PRO A 1 108 ? -10.629 11.020 20.577 1.00 69.44 108 PRO A N 1
ATOM 848 C CA . PRO A 1 108 ? -11.762 10.844 21.468 1.00 69.44 108 PRO A CA 1
ATOM 849 C C . PRO A 1 108 ? -13.035 10.978 20.628 1.00 69.44 108 PRO A C 1
ATOM 851 O O . PRO A 1 108 ? -13.468 12.076 20.278 1.00 69.44 108 PRO A O 1
ATOM 854 N N . THR A 1 109 ? -13.594 9.845 20.211 1.00 66.94 109 THR A N 1
ATOM 855 C CA . THR A 1 109 ? -14.891 9.782 19.554 1.00 66.94 109 THR A CA 1
ATOM 856 C C . THR A 1 109 ? -15.885 10.277 20.575 1.00 66.94 109 THR A C 1
ATOM 858 O O . THR A 1 109 ? -15.918 9.713 21.664 1.00 66.94 109 THR A O 1
ATOM 861 N N . MET A 1 110 ? -16.607 11.349 20.226 1.00 62.88 110 MET A N 1
ATOM 862 C CA . MET A 1 110 ? -17.737 11.936 20.951 1.00 62.88 110 MET A CA 1
ATOM 863 C C . MET A 1 110 ? -17.846 11.407 22.387 1.00 62.88 110 MET A C 1
ATOM 865 O O . MET A 1 110 ? -18.626 10.500 22.672 1.00 62.88 110 MET A O 1
ATOM 869 N N . MET A 1 111 ? -16.981 11.906 23.275 1.00 67.75 111 MET A N 1
ATOM 870 C CA . MET A 1 111 ? -17.064 11.542 24.683 1.00 67.75 111 MET A CA 1
ATOM 871 C C . MET A 1 111 ? -18.438 11.989 25.167 1.00 67.75 111 MET A C 1
ATOM 873 O O . MET A 1 111 ? -18.737 13.182 25.162 1.00 67.75 111 MET A O 1
ATOM 877 N N . LEU A 1 112 ? -19.291 11.028 25.523 1.00 73.19 112 LEU A N 1
ATOM 878 C CA . LEU A 1 112 ? -20.578 11.329 26.128 1.00 73.19 112 LEU A CA 1
ATOM 879 C C . LEU A 1 112 ? -20.305 12.032 27.455 1.00 73.19 112 LEU A C 1
ATOM 881 O O . LEU A 1 112 ? -19.747 11.437 28.380 1.00 73.19 112 LEU A O 1
ATOM 885 N N . ASP A 1 113 ? -20.670 13.309 27.528 1.00 81.94 113 ASP A N 1
ATOM 886 C CA . ASP A 1 113 ? -20.679 14.035 28.786 1.00 81.94 113 ASP A CA 1
ATOM 887 C C . ASP A 1 113 ? -21.793 13.435 29.648 1.00 81.94 113 ASP A C 1
ATOM 889 O O . ASP A 1 113 ? -22.985 13.665 29.424 1.00 81.94 113 ASP A O 1
ATOM 893 N N . LEU A 1 114 ? -21.392 12.607 30.614 1.00 82.12 114 LEU A N 1
ATOM 894 C CA . LEU A 1 114 ? -22.293 11.945 31.554 1.00 82.12 114 LEU A CA 1
ATOM 895 C C . LEU A 1 114 ? -23.121 12.973 32.339 1.00 82.12 114 LEU A C 1
ATOM 897 O O . LEU A 1 114 ? -24.285 12.716 32.641 1.00 82.12 114 LEU A O 1
ATOM 901 N N . ALA A 1 115 ? -22.568 14.159 32.618 1.00 81.88 115 ALA A N 1
ATOM 902 C CA . ALA A 1 115 ? -23.294 15.219 33.306 1.00 81.88 115 ALA A CA 1
ATOM 903 C C . ALA A 1 115 ? -24.362 15.849 32.400 1.00 81.88 115 ALA A C 1
ATOM 905 O O . ALA A 1 115 ? -25.490 16.059 32.847 1.00 81.88 115 ALA A O 1
ATOM 906 N N . ALA A 1 116 ? -24.049 16.103 31.126 1.00 85.75 116 ALA A N 1
ATOM 907 C CA . ALA A 1 116 ? -25.039 16.567 30.151 1.00 85.75 116 ALA A CA 1
ATOM 908 C C . ALA A 1 116 ? -26.112 15.501 29.865 1.00 85.75 116 ALA A C 1
ATOM 910 O O . ALA A 1 116 ? -27.296 15.820 29.793 1.00 85.75 116 ALA A O 1
ATOM 911 N N . THR A 1 117 ? -25.717 14.230 29.779 1.00 87.31 117 THR A N 1
ATOM 912 C CA . THR A 1 117 ? -26.626 13.092 29.567 1.00 87.31 117 THR A CA 1
ATOM 913 C C . THR A 1 117 ? -27.621 12.963 30.720 1.00 87.31 117 THR A C 1
ATOM 915 O O . THR A 1 117 ? -28.819 12.839 30.479 1.00 87.31 117 THR A O 1
ATOM 918 N N . ASN A 1 118 ? -27.161 13.095 31.968 1.00 85.31 118 ASN A N 1
ATOM 919 C CA . ASN A 1 118 ? -28.042 13.090 33.136 1.00 85.31 118 ASN A CA 1
ATOM 920 C C . ASN A 1 118 ? -29.040 14.253 33.115 1.00 85.31 118 ASN A C 1
ATOM 922 O O . ASN A 1 118 ? -30.210 14.046 33.419 1.00 85.31 118 ASN A O 1
ATOM 926 N N . ARG A 1 119 ? -28.622 15.452 32.683 1.00 87.44 119 ARG A N 1
ATOM 927 C CA . ARG A 1 119 ? -29.543 16.590 32.505 1.00 87.44 119 ARG A CA 1
ATOM 928 C C . ARG A 1 119 ? -30.597 16.299 31.438 1.00 87.44 119 ARG A C 1
ATOM 930 O O . ARG A 1 119 ? -31.766 16.599 31.657 1.00 87.44 119 ARG A O 1
ATOM 937 N N . PHE A 1 120 ? -30.206 15.683 30.319 1.00 87.94 120 PHE A N 1
ATOM 938 C CA . PHE A 1 120 ? -31.156 15.287 29.277 1.00 87.94 120 PHE A CA 1
ATOM 939 C C . PHE A 1 120 ? -32.169 14.263 29.794 1.00 87.94 120 PHE A C 1
ATOM 941 O O . PHE A 1 120 ? -33.364 14.460 29.587 1.00 87.94 120 PHE A O 1
ATOM 948 N N . ILE A 1 121 ? -31.724 13.243 30.533 1.00 85.81 121 ILE A N 1
ATOM 949 C CA . ILE A 1 121 ? -32.601 12.230 31.145 1.00 85.81 121 ILE A CA 1
ATOM 950 C C . ILE A 1 121 ? -33.570 12.875 32.145 1.00 85.81 121 ILE A C 1
ATOM 952 O O . ILE A 1 121 ? -34.772 12.625 32.084 1.00 85.81 121 ILE A O 1
ATOM 956 N N . GLU A 1 122 ? -33.068 13.741 33.029 1.00 83.44 122 GLU A N 1
ATOM 957 C CA . GLU A 1 122 ? -33.884 14.435 34.033 1.00 83.44 122 GLU A CA 1
ATOM 958 C C . GLU A 1 122 ? -34.907 15.398 33.407 1.00 83.44 122 GLU A C 1
ATOM 960 O O . GLU A 1 122 ? -35.980 15.592 33.977 1.00 83.44 122 GLU A O 1
ATOM 965 N N . SER A 1 123 ? -34.593 15.992 32.249 1.00 85.75 123 SER A N 1
ATOM 966 C CA . SER A 1 123 ? -35.505 16.89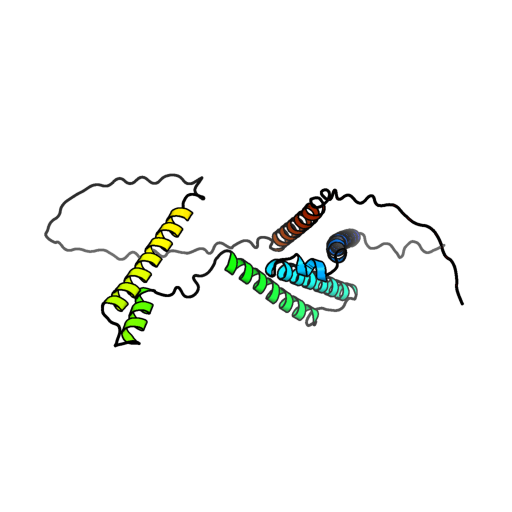1 31.525 1.00 85.75 123 SER A CA 1
ATOM 967 C C . SER A 1 123 ? -36.518 16.170 30.631 1.00 85.75 123 SER A C 1
ATOM 969 O O . SER A 1 123 ? -37.624 16.668 30.446 1.00 85.75 123 SER A O 1
ATOM 971 N N . ALA A 1 124 ? -36.154 15.012 30.070 1.00 87.06 124 ALA A N 1
ATOM 972 C CA . ALA A 1 124 ? -36.997 14.261 29.140 1.00 87.06 124 ALA A CA 1
ATOM 973 C C . ALA A 1 124 ? -38.049 13.409 29.862 1.00 87.06 124 ALA A C 1
ATOM 975 O O . ALA A 1 124 ? -39.069 13.064 29.269 1.00 87.06 124 ALA A O 1
ATOM 976 N N . ILE A 1 125 ? -37.803 13.070 31.132 1.00 85.06 125 ILE A N 1
ATOM 977 C CA . ILE A 1 125 ? -38.703 12.256 31.945 1.00 85.06 125 ILE A CA 1
ATOM 978 C C . ILE A 1 125 ? -39.021 13.021 33.244 1.00 85.06 125 ILE A C 1
ATOM 980 O O . ILE A 1 125 ? -38.331 12.857 34.256 1.00 85.06 125 ILE A O 1
ATOM 984 N N . PRO A 1 126 ? -40.055 13.883 33.230 1.00 76.19 126 PRO A N 1
ATOM 985 C CA . PRO A 1 126 ? -40.407 14.714 34.382 1.00 76.19 126 PRO A CA 1
ATOM 986 C C . PRO A 1 126 ? -40.861 13.897 35.607 1.00 76.19 126 PRO A C 1
ATOM 988 O O . PRO A 1 126 ? -40.632 14.334 36.736 1.00 76.19 126 PRO A O 1
ATOM 991 N N . ASP A 1 127 ? -41.373 12.676 35.404 1.00 80.50 127 ASP A N 1
ATOM 992 C CA . ASP A 1 127 ? -41.934 11.808 36.455 1.00 80.50 127 ASP A CA 1
ATOM 993 C C . ASP A 1 127 ? -40.910 10.864 37.119 1.00 80.50 127 ASP A C 1
ATOM 995 O O . ASP A 1 127 ? -41.266 9.832 37.691 1.00 80.50 127 ASP A O 1
ATOM 999 N N . LEU A 1 128 ? -39.611 11.181 37.064 1.00 76.00 128 LEU A N 1
ATOM 1000 C CA . LEU A 1 128 ? -38.613 10.408 37.808 1.00 76.00 128 LEU A CA 1
ATOM 1001 C C . LEU A 1 128 ? -38.787 10.604 39.320 1.00 76.00 128 LEU A C 1
ATOM 1003 O O . LEU A 1 128 ? -38.557 11.705 39.842 1.00 76.00 128 LEU A O 1
ATOM 1007 N N . THR A 1 129 ? -39.086 9.513 40.030 1.00 79.75 129 THR A N 1
ATOM 1008 C CA . THR A 1 129 ? -39.085 9.481 41.500 1.00 79.75 129 THR A CA 1
ATOM 1009 C C . THR A 1 129 ? -37.698 9.836 42.052 1.00 79.75 129 THR A C 1
ATOM 1011 O O . THR A 1 129 ? -36.668 9.612 41.407 1.00 79.75 129 THR A O 1
ATOM 1014 N N . ALA A 1 130 ? -37.640 10.390 43.267 1.00 78.06 130 ALA A N 1
ATOM 1015 C CA . ALA A 1 130 ? -36.381 10.818 43.889 1.00 78.06 130 ALA A CA 1
ATOM 1016 C C . ALA A 1 130 ? -35.347 9.677 43.993 1.00 78.06 130 ALA A C 1
ATOM 1018 O O . ALA A 1 130 ? -34.147 9.895 43.814 1.00 78.06 130 ALA A O 1
ATOM 1019 N N . GLU A 1 131 ? -35.815 8.444 44.195 1.00 80.25 131 GLU A N 1
ATOM 1020 C CA . GLU A 1 131 ? -34.973 7.248 44.212 1.00 80.25 131 GLU A CA 1
ATOM 1021 C C . GLU A 1 131 ? -34.378 6.920 42.838 1.00 80.25 131 GLU A C 1
ATOM 1023 O O . GLU A 1 131 ? -33.210 6.539 42.747 1.00 80.25 131 GLU A O 1
ATOM 1028 N N . GLN A 1 132 ? -35.140 7.100 41.755 1.00 78.88 132 GLN A N 1
ATOM 1029 C CA . GLN A 1 132 ? -34.650 6.888 40.391 1.00 78.88 132 GLN A CA 1
ATOM 1030 C C . GLN A 1 132 ? -33.605 7.943 40.002 1.00 78.88 132 GLN A C 1
ATOM 1032 O O . GLN A 1 132 ? -32.580 7.594 39.417 1.00 78.88 132 GLN A O 1
ATOM 1037 N N . ARG A 1 133 ? -33.791 9.208 40.406 1.00 79.50 133 ARG A N 1
ATOM 1038 C CA . ARG A 1 133 ? -32.792 10.279 40.194 1.00 79.50 133 ARG A CA 1
ATOM 1039 C C . ARG A 1 133 ? -31.478 9.979 40.910 1.00 79.50 133 ARG A C 1
ATOM 1041 O O . ARG A 1 133 ? -30.399 10.184 40.354 1.00 79.50 133 ARG A O 1
ATOM 1048 N N . ARG A 1 134 ? -31.565 9.455 42.136 1.00 82.31 134 ARG A N 1
ATOM 1049 C CA . ARG A 1 134 ? -30.392 9.053 42.917 1.00 82.31 134 ARG A CA 1
ATOM 1050 C C . ARG A 1 134 ? -29.650 7.889 42.257 1.00 82.31 134 ARG A C 1
ATOM 1052 O O . ARG A 1 134 ? -28.445 7.989 42.064 1.00 82.31 134 ARG A O 1
ATOM 1059 N N . LYS A 1 135 ? -30.368 6.860 41.796 1.00 83.88 135 LYS A N 1
ATOM 1060 C CA . LYS A 1 135 ? -29.778 5.711 41.083 1.00 83.88 135 LYS A CA 1
ATOM 1061 C C . LYS A 1 135 ? -29.038 6.120 39.804 1.00 83.88 135 LYS A C 1
ATOM 1063 O O . LYS A 1 135 ? -27.932 5.645 39.572 1.00 83.88 135 LYS A O 1
ATOM 1068 N N . VAL A 1 136 ? -29.601 7.029 39.002 1.00 82.94 136 VAL A N 1
ATOM 1069 C CA . VAL A 1 136 ? -28.938 7.552 37.788 1.00 82.94 136 VAL A CA 1
ATOM 1070 C C . VAL A 1 136 ? -27.643 8.298 38.138 1.00 82.94 136 VAL A C 1
ATOM 1072 O O . VAL A 1 136 ? -26.617 8.122 37.477 1.00 82.94 136 VAL A O 1
ATOM 1075 N N . ARG A 1 137 ? -27.654 9.087 39.218 1.00 82.56 137 ARG A N 1
ATOM 1076 C CA . ARG A 1 137 ? -26.471 9.815 39.700 1.00 82.56 137 ARG A CA 1
ATOM 1077 C C . ARG A 1 137 ? -25.393 8.883 40.259 1.00 82.56 137 ARG A C 1
ATOM 1079 O O . ARG A 1 137 ? -24.216 9.080 39.966 1.00 82.56 137 ARG A O 1
ATOM 1086 N N . ASP A 1 138 ? -25.791 7.863 41.009 1.00 85.44 138 ASP A N 1
ATOM 1087 C CA . ASP A 1 138 ? -24.876 6.882 41.595 1.00 85.44 138 ASP A CA 1
ATOM 1088 C C . ASP A 1 138 ? -24.203 6.034 40.504 1.00 85.44 138 ASP A C 1
ATOM 1090 O O . ASP A 1 138 ? -22.989 5.838 40.544 1.00 85.44 138 ASP A O 1
ATOM 1094 N N . LEU A 1 139 ? -24.945 5.633 39.464 1.00 82.75 139 LEU A N 1
ATOM 1095 C CA . LEU A 1 139 ? -24.392 4.955 38.284 1.00 82.75 139 LEU A CA 1
ATOM 1096 C C . LEU A 1 139 ? -23.371 5.827 37.535 1.00 82.75 139 LEU A C 1
ATOM 1098 O O . LEU A 1 139 ? -22.314 5.341 37.128 1.00 82.75 139 LEU A O 1
ATOM 1102 N N . ALA A 1 140 ? -23.642 7.127 37.388 1.00 81.25 140 ALA A N 1
ATOM 1103 C CA . ALA A 1 140 ? -22.699 8.056 36.765 1.00 81.25 140 ALA A CA 1
ATOM 1104 C C . ALA A 1 140 ? -21.412 8.230 37.596 1.00 81.25 140 ALA A C 1
ATOM 1106 O O . ALA A 1 140 ? -20.317 8.300 37.030 1.00 81.25 140 ALA A O 1
ATOM 1107 N N . ASN A 1 141 ? -21.523 8.248 38.929 1.00 83.75 141 ASN A N 1
ATOM 1108 C CA . ASN A 1 141 ? -20.375 8.328 39.835 1.00 83.75 141 ASN A CA 1
ATOM 1109 C C . ASN A 1 141 ? -19.544 7.034 39.830 1.00 83.75 141 ASN A C 1
ATOM 1111 O O . ASN A 1 141 ? -18.325 7.106 39.694 1.00 83.75 141 ASN A O 1
ATOM 1115 N N . GLN A 1 142 ? -20.181 5.860 39.851 1.00 83.31 142 GLN A N 1
ATOM 1116 C CA . GLN A 1 142 ? -19.494 4.565 39.723 1.00 83.31 142 GLN A CA 1
ATOM 1117 C C . GLN A 1 142 ? -18.752 4.436 38.383 1.00 83.31 142 GLN A C 1
ATOM 1119 O O . GLN A 1 142 ? -17.622 3.941 38.323 1.00 83.31 142 GLN A O 1
ATOM 1124 N N . HIS A 1 143 ? -19.341 4.935 37.290 1.00 80.88 143 HIS A N 1
ATOM 1125 C CA . HIS A 1 143 ? -18.663 4.974 35.992 1.00 80.88 143 HIS A CA 1
ATOM 1126 C C . HIS A 1 143 ? -17.457 5.937 36.006 1.00 80.88 143 HIS A C 1
ATOM 1128 O O . HIS A 1 143 ? -16.433 5.680 35.365 1.00 80.88 143 HIS A O 1
ATOM 1134 N N . ARG A 1 144 ? -17.542 7.055 36.734 1.00 80.75 144 ARG A N 1
ATOM 1135 C CA . ARG A 1 144 ? -16.425 7.998 36.881 1.00 80.75 144 ARG A CA 1
ATOM 1136 C C . ARG A 1 144 ? -15.279 7.397 37.697 1.00 80.75 144 ARG A C 1
ATOM 1138 O O . ARG A 1 144 ? -14.123 7.547 37.308 1.00 80.75 144 ARG A O 1
ATOM 1145 N N . GLU A 1 145 ? -15.593 6.695 38.780 1.00 82.44 145 GLU A N 1
ATOM 1146 C CA . GLU A 1 145 ? -14.608 6.030 39.640 1.00 82.44 145 GLU A CA 1
ATOM 1147 C C . GLU A 1 145 ? -13.911 4.862 38.936 1.00 82.44 145 GLU A C 1
ATOM 1149 O O . GLU A 1 145 ? -12.687 4.758 38.990 1.00 82.44 145 GLU A O 1
ATOM 1154 N N . SER A 1 146 ? -14.655 4.028 38.204 1.00 80.88 146 SER A N 1
ATOM 1155 C CA . SER A 1 146 ? -14.073 2.937 37.405 1.00 80.88 146 SER A CA 1
ATOM 1156 C C . SER A 1 146 ? -13.157 3.448 36.289 1.00 80.88 146 SER A C 1
ATOM 1158 O O . SER A 1 146 ? -12.080 2.888 36.093 1.00 80.88 146 SER A O 1
ATOM 1160 N N . ARG A 1 147 ? -13.508 4.555 35.613 1.00 77.38 147 ARG A N 1
ATOM 1161 C CA . ARG A 1 147 ? -12.594 5.206 34.653 1.00 77.38 147 ARG A CA 1
ATOM 1162 C C . ARG A 1 147 ? -11.346 5.781 35.318 1.00 77.38 147 ARG A C 1
ATOM 1164 O O . ARG A 1 147 ? -10.281 5.704 34.720 1.00 77.38 147 ARG A O 1
ATOM 1171 N N . LYS A 1 148 ? -11.461 6.360 36.520 1.00 81.31 148 LYS A N 1
ATOM 1172 C CA . LYS A 1 148 ? -10.306 6.911 37.250 1.00 81.31 148 LYS A CA 1
ATOM 1173 C C . LYS A 1 148 ? -9.307 5.806 37.598 1.00 81.31 148 LYS A C 1
ATOM 1175 O O . LYS A 1 148 ? -8.130 5.949 37.301 1.00 81.31 148 LYS A O 1
ATOM 1180 N N . ARG A 1 149 ? -9.803 4.663 38.085 1.00 78.69 149 ARG A N 1
ATOM 1181 C CA . ARG A 1 149 ? -8.981 3.473 38.369 1.00 78.69 149 ARG A CA 1
ATOM 1182 C C . ARG A 1 149 ? -8.321 2.888 37.113 1.00 78.69 149 ARG A C 1
ATOM 1184 O O . ARG A 1 149 ? -7.181 2.455 37.175 1.00 78.69 149 ARG A O 1
ATOM 1191 N N . GLN A 1 150 ? -9.013 2.894 35.970 1.00 71.56 150 GLN A N 1
ATOM 1192 C CA . GLN A 1 150 ? -8.440 2.448 34.689 1.00 71.56 150 GLN A CA 1
ATOM 1193 C C . GLN A 1 150 ? -7.400 3.417 34.106 1.00 71.56 150 GLN A C 1
ATOM 1195 O O . GLN A 1 150 ? -6.552 2.986 33.332 1.00 71.56 150 GLN A O 1
ATOM 1200 N N . ALA A 1 151 ? -7.475 4.709 34.433 1.00 67.31 151 ALA A N 1
ATOM 1201 C CA . ALA A 1 151 ? -6.468 5.688 34.032 1.00 67.31 151 ALA A CA 1
ATOM 1202 C C . ALA A 1 151 ? -5.208 5.581 34.907 1.00 67.31 151 ALA A C 1
ATOM 1204 O O . ALA A 1 151 ? -4.110 5.563 34.367 1.00 67.31 151 ALA A O 1
ATOM 1205 N N . GLU A 1 152 ? -5.376 5.419 36.223 1.00 67.75 152 GLU A N 1
ATOM 1206 C CA . GLU A 1 152 ? -4.274 5.273 37.191 1.00 67.75 152 GLU A CA 1
ATOM 1207 C C . GLU A 1 152 ? -3.496 3.957 36.997 1.00 67.75 152 GLU A C 1
ATOM 1209 O O . GLU A 1 152 ? -2.278 3.945 37.093 1.00 67.75 152 GLU A O 1
ATOM 1214 N N . GLY A 1 153 ? -4.161 2.860 36.614 1.00 56.47 153 GLY A N 1
ATOM 1215 C CA . GLY A 1 153 ? -3.486 1.587 36.319 1.00 56.47 153 GLY A CA 1
ATOM 1216 C C . GLY A 1 153 ? -2.739 1.534 34.978 1.00 56.47 153 GLY A C 1
ATOM 1217 O O . GLY A 1 153 ? -2.176 0.497 34.645 1.00 56.47 153 GLY A O 1
ATOM 1218 N N . ARG A 1 154 ? -2.764 2.610 34.178 1.00 50.97 154 ARG A N 1
ATOM 1219 C CA . ARG A 1 154 ? -2.082 2.682 32.874 1.00 50.97 154 ARG A CA 1
ATOM 1220 C C . ARG A 1 154 ? -0.778 3.488 32.923 1.00 50.97 154 ARG A C 1
ATOM 1222 O O . ARG A 1 154 ? -0.072 3.525 31.923 1.00 50.97 154 ARG A O 1
ATOM 1229 N N . GLU A 1 155 ? -0.482 4.120 34.058 1.00 51.47 155 GLU A N 1
ATOM 1230 C CA . GLU A 1 155 ? 0.719 4.938 34.280 1.00 51.47 155 GLU A CA 1
ATOM 1231 C C . GLU A 1 155 ? 1.891 4.131 34.887 1.00 51.47 155 GLU A C 1
ATOM 1233 O O . GLU A 1 155 ? 2.997 4.645 34.950 1.00 51.47 155 GLU A O 1
ATOM 1238 N N . GLU A 1 156 ? 1.705 2.856 35.266 1.00 49.97 156 GLU A N 1
ATOM 1239 C CA . GLU A 1 156 ? 2.775 2.022 35.861 1.00 49.97 156 GLU A CA 1
ATOM 1240 C C . GLU A 1 156 ? 3.547 1.128 34.862 1.00 49.97 156 GLU A C 1
ATOM 1242 O O . GLU A 1 156 ? 4.489 0.452 35.263 1.00 49.97 156 GLU A O 1
ATOM 1247 N N . GLU A 1 157 ? 3.212 1.120 33.564 1.00 44.69 157 GLU A N 1
ATOM 1248 C CA . GLU A 1 157 ? 3.893 0.269 32.558 1.00 44.69 157 GLU A CA 1
ATOM 1249 C C . GLU A 1 157 ? 4.675 1.064 31.495 1.00 44.69 157 GLU A C 1
ATOM 1251 O O . GLU A 1 157 ? 5.002 0.560 30.420 1.00 44.69 157 GLU A O 1
ATOM 1256 N N . GLY A 1 158 ? 4.992 2.326 31.774 1.00 43.59 158 GLY A N 1
ATOM 1257 C CA . GLY A 1 158 ? 5.794 3.130 30.863 1.00 43.59 158 GLY A CA 1
ATOM 1258 C C . GLY A 1 158 ? 6.364 4.355 31.538 1.00 43.59 158 GLY A C 1
ATOM 1259 O O . GLY A 1 158 ? 5.811 5.422 31.341 1.00 43.59 158 GLY A O 1
ATOM 1260 N N . ASP A 1 159 ? 7.442 4.170 32.300 1.00 39.81 159 ASP A N 1
ATOM 1261 C CA . ASP A 1 159 ? 8.446 5.198 32.597 1.00 39.81 159 ASP A CA 1
ATOM 1262 C C . ASP A 1 159 ? 9.720 4.516 33.144 1.00 39.81 159 ASP A C 1
ATOM 1264 O O . ASP A 1 159 ? 9.976 4.469 34.345 1.00 39.81 159 ASP A O 1
ATOM 1268 N N . GLU A 1 160 ? 10.546 3.979 32.241 1.00 44.56 160 GLU A N 1
ATOM 1269 C CA . GLU A 1 160 ? 11.998 4.093 32.401 1.00 44.56 160 GLU A CA 1
ATOM 1270 C C . GLU A 1 160 ? 12.475 5.177 31.425 1.00 44.56 160 GLU A C 1
ATOM 1272 O O . GLU A 1 160 ? 12.155 5.135 30.238 1.00 44.56 160 GLU A O 1
ATOM 1277 N N . GLU A 1 161 ? 13.256 6.115 31.970 1.00 41.75 161 GLU A N 1
ATOM 1278 C CA . GLU A 1 161 ? 13.962 7.248 31.346 1.00 41.75 161 GLU A CA 1
ATOM 1279 C C . GLU A 1 161 ? 13.258 8.620 31.358 1.00 41.75 161 GLU A C 1
ATOM 1281 O O . GLU A 1 161 ? 12.463 8.964 30.487 1.00 41.75 161 GLU A O 1
ATOM 1286 N N . GLY A 1 162 ? 13.691 9.489 32.287 1.00 35.31 162 GLY A N 1
ATOM 1287 C CA . GLY A 1 162 ? 13.525 10.936 32.120 1.00 35.31 162 GLY A CA 1
ATOM 1288 C C . GLY A 1 162 ? 13.655 11.786 33.381 1.00 35.31 162 GLY A C 1
ATOM 1289 O O . GLY A 1 162 ? 12.656 12.177 33.967 1.00 35.31 162 GLY A O 1
ATOM 1290 N N . GLU A 1 163 ? 14.892 12.105 33.757 1.00 37.78 163 GLU A N 1
ATOM 1291 C CA . GLU A 1 163 ? 15.323 12.978 34.858 1.00 37.78 163 GLU A CA 1
ATOM 1292 C C . GLU A 1 163 ? 14.522 14.281 35.092 1.00 37.78 163 GLU A C 1
ATOM 1294 O O . GLU A 1 163 ? 14.276 15.066 34.179 1.00 37.78 163 GLU A O 1
ATOM 1299 N N . GLY A 1 164 ? 14.307 14.581 36.380 1.00 34.66 164 GLY A N 1
ATOM 1300 C CA . GLY A 1 164 ? 14.905 15.761 37.024 1.00 34.66 164 GLY A CA 1
ATOM 1301 C C . GLY A 1 164 ? 14.236 17.124 36.813 1.00 34.66 164 GLY A C 1
ATOM 1302 O O . GLY A 1 164 ? 14.422 17.789 35.798 1.00 34.66 164 GLY A O 1
ATOM 1303 N N . GLY A 1 165 ? 13.563 17.621 37.854 1.00 33.47 165 GLY A N 1
ATOM 1304 C CA . GLY A 1 165 ? 13.113 19.012 37.925 1.00 33.47 165 GLY A CA 1
ATOM 1305 C C . GLY A 1 165 ? 12.564 19.374 39.300 1.00 33.47 165 GLY A C 1
ATOM 1306 O O . GLY A 1 165 ? 11.362 19.285 39.537 1.00 33.47 165 GLY A O 1
ATOM 1307 N N . GLU A 1 166 ? 13.475 19.747 40.194 1.00 37.78 166 GLU A N 1
ATOM 1308 C CA . GLU A 1 166 ? 13.269 20.118 41.594 1.00 37.78 166 GLU A CA 1
ATOM 1309 C C . GLU A 1 166 ? 12.220 21.230 41.787 1.00 37.78 166 GLU A C 1
ATOM 1311 O O . GLU A 1 166 ? 12.160 22.217 41.051 1.00 37.78 166 GLU A O 1
ATOM 1316 N N . LYS A 1 167 ? 11.394 21.059 42.825 1.00 37.72 167 LYS A N 1
ATOM 1317 C CA . LYS A 1 167 ? 10.537 22.095 43.405 1.00 37.72 167 LYS A CA 1
ATOM 1318 C C . LYS A 1 167 ? 11.208 22.600 44.678 1.00 37.72 167 LYS A C 1
ATOM 1320 O O . LYS A 1 167 ? 11.285 21.850 45.644 1.00 37.72 167 LYS A O 1
ATOM 1325 N N . GLU A 1 168 ? 11.564 23.875 44.709 1.00 37.69 168 GLU A N 1
ATOM 1326 C CA . GLU A 1 168 ? 11.680 24.628 45.957 1.00 37.69 168 GLU A CA 1
ATOM 1327 C C . GLU A 1 168 ? 10.519 25.620 46.021 1.00 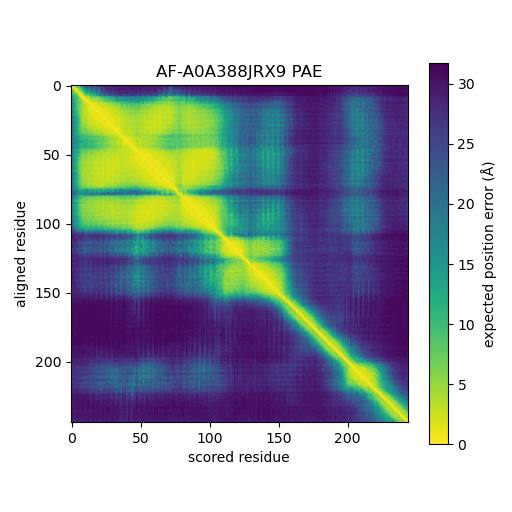37.69 168 GLU A C 1
ATOM 1329 O O . GLU A 1 168 ? 10.223 26.337 45.061 1.00 37.69 168 GLU A O 1
ATOM 1334 N N . GLY A 1 169 ? 9.796 25.575 47.137 1.00 35.47 169 GLY A N 1
ATOM 1335 C CA . GLY A 1 169 ? 8.803 26.572 47.506 1.00 35.47 169 GLY A CA 1
ATOM 1336 C C . GLY A 1 169 ? 9.399 27.575 48.482 1.00 35.47 169 GLY A C 1
ATOM 1337 O O . GLY A 1 169 ? 10.431 27.299 49.074 1.00 35.47 169 GLY A O 1
ATOM 1338 N N . GLU A 1 170 ? 8.701 28.691 48.685 1.00 38.53 170 GLU A N 1
ATOM 1339 C CA . GLU A 1 170 ? 8.597 29.333 49.997 1.00 38.53 170 GLU A CA 1
ATOM 1340 C C . GLU A 1 170 ? 7.422 30.335 50.042 1.00 38.53 170 GLU A C 1
ATOM 1342 O O . GLU A 1 170 ? 7.073 30.986 49.054 1.00 38.53 170 GLU A O 1
ATOM 1347 N N . GLU A 1 171 ? 6.792 30.340 51.220 1.00 36.28 171 GLU A N 1
ATOM 1348 C CA . GLU A 1 171 ? 5.833 31.264 51.858 1.00 36.28 171 GLU A CA 1
ATOM 1349 C C . GLU A 1 171 ? 6.277 32.753 51.822 1.00 36.28 171 GLU A C 1
ATOM 1351 O O . GLU A 1 171 ? 7.403 33.044 51.456 1.00 36.28 171 GLU A O 1
ATOM 1356 N N . GLU A 1 172 ? 5.551 33.815 52.201 1.00 37.72 172 GLU A N 1
ATOM 1357 C CA . GLU A 1 172 ? 4.269 34.102 52.865 1.00 37.72 172 GLU A CA 1
ATOM 1358 C C . GLU A 1 172 ? 3.965 35.626 52.671 1.00 37.72 172 GLU A C 1
ATOM 1360 O O . GLU A 1 172 ? 4.874 36.409 52.405 1.00 37.72 172 GLU A O 1
ATOM 1365 N N . ARG A 1 173 ? 2.715 36.048 52.956 1.00 34.19 173 ARG A N 1
ATOM 1366 C CA . ARG A 1 173 ? 2.252 37.392 53.428 1.00 34.19 173 ARG A CA 1
ATOM 1367 C C . ARG A 1 173 ? 2.255 38.633 52.496 1.00 34.19 173 ARG A C 1
ATOM 1369 O O . ARG A 1 173 ? 3.264 39.077 51.972 1.00 34.19 173 ARG A O 1
ATOM 1376 N N . GLY A 1 174 ? 1.081 39.285 52.410 1.00 31.48 174 GLY A N 1
ATOM 1377 C CA . GLY A 1 174 ? 0.910 40.703 52.004 1.00 31.48 174 GLY A CA 1
ATOM 1378 C C . GLY A 1 174 ? 1.123 41.683 53.184 1.00 31.48 174 GLY A C 1
ATOM 1379 O O . GLY A 1 174 ? 1.637 41.229 54.206 1.00 31.48 174 GLY A O 1
ATOM 1380 N N . PRO A 1 175 ? 0.668 42.967 53.156 1.00 51.34 175 PRO A N 1
ATOM 1381 C CA . PRO A 1 175 ? -0.128 43.674 52.136 1.00 51.34 175 PRO A CA 1
ATOM 1382 C C . PRO A 1 175 ? 0.318 45.139 51.806 1.00 51.34 175 PRO A C 1
ATOM 1384 O O . PRO A 1 175 ? 1.169 45.724 52.463 1.00 51.34 175 PRO A O 1
ATOM 1387 N N . ALA A 1 176 ? -0.418 45.749 50.862 1.00 32.88 176 ALA A N 1
ATOM 1388 C CA . ALA A 1 176 ? -0.813 47.170 50.778 1.00 32.88 176 ALA A CA 1
ATOM 1389 C C . ALA A 1 176 ? 0.075 48.251 50.100 1.00 32.88 176 ALA A C 1
ATOM 1391 O O . ALA A 1 176 ? 1.281 48.344 50.270 1.00 32.88 176 ALA A O 1
ATOM 1392 N N . VAL A 1 177 ? -0.681 49.169 49.471 1.00 35.53 177 VAL A N 1
ATOM 1393 C CA . VAL A 1 177 ? -0.424 50.569 49.068 1.00 35.53 177 VAL A CA 1
ATOM 1394 C C . VAL A 1 177 ? 0.413 50.824 47.805 1.00 35.53 177 VAL A C 1
ATOM 1396 O O . VAL A 1 177 ? 1.459 50.236 47.572 1.00 35.53 177 VAL A O 1
ATOM 1399 N N . GLY A 1 178 ? -0.137 51.686 46.943 1.00 32.19 178 GLY A N 1
ATOM 1400 C CA . GLY A 1 178 ? 0.258 51.853 45.551 1.00 32.19 178 GLY A CA 1
ATOM 1401 C C . GLY A 1 178 ? 1.372 52.853 45.276 1.00 32.19 178 GLY A C 1
ATOM 1402 O O . GLY A 1 178 ? 1.778 53.618 46.139 1.00 32.19 178 GLY A O 1
ATOM 1403 N N . ALA A 1 179 ? 1.803 52.859 44.018 1.00 35.38 179 ALA A N 1
ATOM 1404 C CA . ALA A 1 179 ? 2.463 53.970 43.349 1.00 35.38 179 ALA A CA 1
ATOM 1405 C C . ALA A 1 179 ? 2.482 53.699 41.838 1.00 35.38 179 ALA A C 1
ATOM 1407 O O . ALA A 1 179 ? 2.600 52.561 41.383 1.00 35.38 179 ALA A O 1
ATOM 1408 N N . GLU A 1 180 ? 2.323 54.775 41.079 1.00 32.44 180 GLU A N 1
ATOM 1409 C CA . GLU A 1 180 ? 2.498 54.874 39.636 1.00 32.44 180 GLU A CA 1
ATOM 1410 C C . GLU A 1 180 ? 3.870 54.366 39.155 1.00 32.44 180 GLU A C 1
ATOM 1412 O O . GLU A 1 180 ? 4.873 54.558 39.832 1.00 32.44 180 GLU A O 1
ATOM 1417 N N . MET A 1 181 ? 3.931 53.827 37.931 1.00 35.72 181 MET A N 1
ATOM 1418 C CA . MET A 1 181 ? 4.682 54.403 36.794 1.00 35.72 181 MET A CA 1
ATOM 1419 C C . MET A 1 181 ? 5.074 53.360 35.731 1.00 35.72 181 MET A C 1
ATOM 1421 O O . MET A 1 181 ? 5.600 52.292 36.009 1.00 35.72 181 MET A O 1
ATOM 1425 N N . MET A 1 182 ? 4.853 53.769 34.476 1.00 45.66 182 MET A N 1
ATOM 1426 C CA . MET A 1 182 ? 5.630 53.489 33.257 1.00 45.66 182 MET A CA 1
ATOM 1427 C C . MET A 1 182 ? 6.211 52.082 33.028 1.00 45.66 182 MET A C 1
ATOM 1429 O O . MET A 1 182 ? 7.325 51.776 33.441 1.00 45.66 182 MET A O 1
ATOM 1433 N N . HIS A 1 183 ? 5.596 51.336 32.100 1.00 36.31 183 HIS A N 1
ATOM 1434 C CA . HIS A 1 183 ? 6.315 50.328 31.314 1.00 36.31 183 HIS A CA 1
ATOM 1435 C C . HIS A 1 183 ? 6.097 50.491 29.806 1.00 36.31 183 HIS A C 1
ATOM 1437 O O . HIS A 1 183 ? 4.988 50.460 29.270 1.00 36.31 183 HIS A O 1
ATOM 1443 N N . THR A 1 184 ? 7.223 50.684 29.123 1.00 38.44 184 THR A N 1
ATOM 1444 C CA . THR A 1 184 ? 7.384 50.830 27.681 1.00 38.44 184 THR A CA 1
ATOM 1445 C C . THR A 1 184 ? 7.213 49.478 26.981 1.00 38.44 184 THR A C 1
ATOM 1447 O O . THR A 1 184 ? 7.816 48.466 27.335 1.00 38.44 184 THR A O 1
ATOM 1450 N N . LYS A 1 185 ? 6.370 49.445 25.943 1.00 41.19 185 LYS A N 1
ATOM 1451 C CA . LYS A 1 185 ? 6.100 48.249 25.132 1.00 41.19 185 LYS A CA 1
ATOM 1452 C C . LYS A 1 185 ? 7.286 47.946 24.204 1.00 41.19 185 LYS A C 1
ATOM 1454 O O . LYS A 1 185 ? 7.384 48.528 23.126 1.00 41.19 185 LYS A O 1
ATOM 1459 N N . LYS A 1 186 ? 8.142 46.976 24.548 1.00 42.16 186 LYS A N 1
ATOM 1460 C CA . LYS A 1 186 ? 9.052 46.323 23.582 1.00 42.16 186 LYS A CA 1
ATOM 1461 C C . LYS A 1 186 ? 8.381 45.080 22.981 1.00 42.16 186 LYS A C 1
ATOM 1463 O O . LYS A 1 186 ? 8.285 44.032 23.611 1.00 42.16 186 LYS A O 1
ATOM 1468 N N . LYS A 1 187 ? 7.924 45.196 21.727 1.00 44.25 187 LYS A N 1
ATOM 1469 C CA . LYS A 1 187 ? 7.454 44.078 20.887 1.00 44.25 187 LYS A CA 1
ATOM 1470 C C . LYS A 1 187 ? 8.622 43.128 20.572 1.00 44.25 187 LYS A C 1
ATOM 1472 O O . LYS A 1 187 ? 9.460 43.438 19.729 1.00 44.25 187 LYS A O 1
ATOM 1477 N N . LYS A 1 188 ? 8.650 41.946 21.195 1.00 48.28 188 LYS A N 1
ATOM 1478 C CA . LYS A 1 188 ? 9.550 40.834 20.836 1.00 48.28 188 LYS A CA 1
ATOM 1479 C C . LYS A 1 188 ?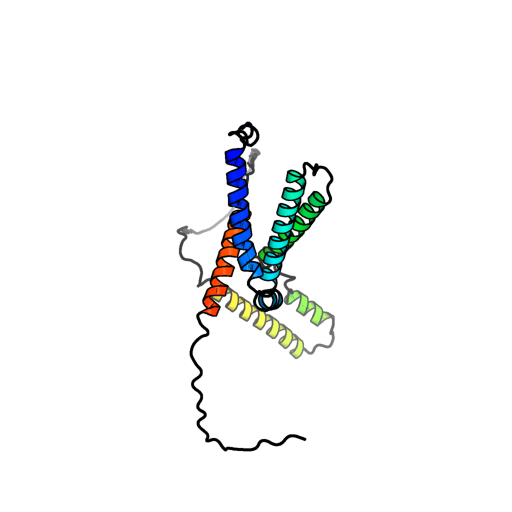 8.922 40.016 19.699 1.00 48.28 188 LYS A C 1
ATOM 1481 O O . LYS A 1 188 ? 8.020 39.211 19.914 1.00 48.28 188 LYS A O 1
ATOM 1486 N N . LYS A 1 189 ? 9.383 40.253 18.468 1.00 43.31 189 LYS A N 1
ATOM 1487 C CA . LYS A 1 189 ? 8.990 39.529 17.248 1.00 43.31 189 LYS A CA 1
ATOM 1488 C C . LYS A 1 189 ? 9.642 38.135 17.267 1.00 43.31 189 LYS A C 1
ATOM 1490 O O . LYS A 1 189 ? 10.838 38.016 17.032 1.00 43.31 189 LYS A O 1
ATOM 1495 N N . ARG A 1 190 ? 8.881 37.080 17.589 1.00 40.47 190 ARG A N 1
ATOM 1496 C CA . ARG A 1 190 ? 9.345 35.682 17.480 1.00 40.47 190 ARG A CA 1
ATOM 1497 C C . ARG A 1 190 ? 9.226 35.222 16.027 1.00 40.47 190 ARG A C 1
ATOM 1499 O O . ARG A 1 190 ? 8.127 34.995 15.531 1.00 40.47 190 ARG A O 1
ATOM 1506 N N . ASN A 1 191 ? 10.373 35.103 15.366 1.00 38.00 191 ASN A N 1
ATOM 1507 C CA . ASN A 1 191 ? 10.540 34.453 14.073 1.00 38.00 191 ASN A CA 1
ATOM 1508 C C . ASN A 1 191 ? 10.492 32.930 14.288 1.00 38.00 191 ASN A C 1
ATOM 1510 O O . ASN A 1 191 ? 11.341 32.384 14.990 1.00 38.00 191 ASN A O 1
ATOM 1514 N N . ARG A 1 192 ? 9.470 32.251 13.759 1.00 41.78 192 ARG A N 1
ATOM 1515 C CA . ARG A 1 192 ? 9.336 30.788 13.829 1.00 41.78 192 ARG A CA 1
ATOM 1516 C C . ARG A 1 192 ? 9.819 30.210 12.502 1.00 41.78 192 ARG A C 1
ATOM 1518 O O . ARG A 1 192 ? 9.079 30.151 11.524 1.00 41.78 192 ARG A O 1
ATOM 1525 N N . GLN A 1 193 ? 11.088 29.825 12.490 1.00 39.22 193 GLN A N 1
ATOM 1526 C CA . GLN A 1 193 ? 11.721 29.077 11.415 1.00 39.22 193 GLN A CA 1
ATOM 1527 C C . GLN A 1 193 ? 11.065 27.687 11.369 1.00 39.22 193 GLN A C 1
ATOM 1529 O O . GLN A 1 193 ? 11.120 26.925 12.334 1.00 39.22 193 GLN A O 1
ATOM 1534 N N . ARG A 1 194 ? 10.346 27.399 10.280 1.00 40.69 194 ARG A N 1
ATOM 1535 C CA . ARG A 1 194 ? 9.777 26.079 9.992 1.00 40.69 194 ARG A CA 1
ATOM 1536 C C . ARG A 1 194 ? 10.930 25.121 9.693 1.00 40.69 194 ARG A C 1
ATOM 1538 O O . ARG A 1 194 ? 11.550 25.229 8.640 1.00 40.69 194 ARG A O 1
ATOM 1545 N N . GLY A 1 195 ? 11.204 24.206 10.620 1.00 33.81 195 GLY A N 1
ATOM 1546 C CA . GLY A 1 195 ? 12.041 23.039 10.362 1.00 33.81 195 GLY A CA 1
ATOM 1547 C C . GLY A 1 195 ? 11.364 22.152 9.321 1.00 33.81 195 GLY A C 1
ATOM 1548 O O . GLY A 1 195 ? 10.214 21.748 9.498 1.00 33.81 195 GLY A O 1
ATOM 1549 N N . GLY A 1 196 ? 12.059 21.913 8.211 1.00 39.03 196 GLY A N 1
ATOM 1550 C CA . GLY A 1 196 ? 11.652 20.951 7.199 1.00 39.03 196 GLY A CA 1
ATOM 1551 C C . GLY A 1 196 ? 11.722 19.547 7.781 1.00 39.03 196 GLY A C 1
ATOM 1552 O O . GLY A 1 196 ? 12.789 19.085 8.176 1.00 39.03 196 GLY A O 1
ATOM 1553 N N . THR A 1 197 ? 10.583 18.867 7.843 1.00 42.25 197 THR A N 1
ATOM 1554 C CA . THR A 1 197 ? 10.558 17.435 8.103 1.00 42.25 197 THR A CA 1
ATOM 1555 C C . THR A 1 197 ? 11.036 16.727 6.846 1.00 42.25 197 THR A C 1
ATOM 1557 O O . THR A 1 197 ? 10.414 16.790 5.783 1.00 42.25 197 THR A O 1
ATOM 1560 N N . GLY A 1 198 ? 12.201 16.093 6.976 1.00 42.81 198 GLY A N 1
ATOM 1561 C CA . GLY A 1 198 ? 12.732 15.175 5.988 1.00 42.81 198 GLY A CA 1
ATOM 1562 C C . GLY A 1 198 ? 11.661 14.162 5.606 1.00 42.81 198 GLY A C 1
ATOM 1563 O O . GLY A 1 198 ? 11.014 13.563 6.468 1.00 42.81 198 GLY A O 1
ATOM 1564 N N . LYS A 1 199 ? 11.473 14.007 4.295 1.00 44.53 199 LYS A N 1
ATOM 1565 C CA . LYS A 1 199 ? 10.822 12.851 3.690 1.00 44.53 199 LYS A CA 1
ATOM 1566 C C . LYS A 1 199 ? 11.609 11.625 4.149 1.00 44.53 199 LYS A C 1
ATOM 1568 O O . LYS A 1 199 ? 12.593 11.268 3.522 1.00 44.53 199 LYS A O 1
ATOM 1573 N N . ARG A 1 200 ? 11.240 11.048 5.291 1.00 50.28 200 ARG A N 1
ATOM 1574 C CA . ARG A 1 200 ? 11.691 9.709 5.650 1.00 50.28 200 ARG A CA 1
ATOM 1575 C C . ARG A 1 200 ? 11.022 8.761 4.671 1.00 50.28 200 ARG A C 1
ATOM 1577 O O . ARG A 1 200 ? 9.817 8.856 4.435 1.00 50.28 200 ARG A O 1
ATOM 1584 N N . ASP A 1 201 ? 11.844 7.935 4.056 1.00 50.19 201 ASP A N 1
ATOM 1585 C CA . ASP A 1 201 ? 11.518 7.001 2.995 1.00 50.19 201 ASP A CA 1
ATOM 1586 C C . ASP A 1 201 ? 10.420 6.023 3.437 1.00 50.19 201 ASP A C 1
ATOM 1588 O O . ASP A 1 201 ? 10.672 4.953 3.988 1.00 50.19 201 ASP A O 1
ATOM 1592 N N . VAL A 1 202 ? 9.164 6.403 3.193 1.00 53.00 202 VAL A N 1
ATOM 1593 C CA . VAL A 1 202 ? 7.954 5.617 3.507 1.00 53.00 202 VAL A CA 1
ATOM 1594 C C . VAL A 1 202 ? 7.994 4.235 2.833 1.00 53.00 202 VAL A C 1
ATOM 1596 O O . VAL A 1 202 ? 7.382 3.279 3.302 1.00 53.00 202 VAL A O 1
ATOM 1599 N N . THR A 1 203 ? 8.765 4.102 1.752 1.00 51.84 203 THR A N 1
ATOM 1600 C CA . THR A 1 203 ? 8.981 2.852 1.017 1.00 51.84 203 THR A CA 1
ATOM 1601 C C . THR A 1 203 ? 9.819 1.837 1.795 1.00 51.84 203 THR A C 1
ATOM 1603 O O . THR A 1 203 ? 9.524 0.648 1.727 1.00 51.84 203 THR A O 1
ATOM 1606 N N . MET A 1 204 ? 10.811 2.286 2.572 1.00 51.34 204 MET A N 1
ATOM 1607 C CA . MET A 1 204 ? 11.668 1.400 3.374 1.00 51.34 204 MET A CA 1
ATOM 1608 C C . MET A 1 204 ? 10.909 0.841 4.580 1.00 51.34 204 MET A C 1
ATOM 1610 O O . MET A 1 204 ? 10.996 -0.349 4.871 1.00 51.34 204 MET A O 1
ATOM 1614 N N . ALA A 1 205 ? 10.091 1.674 5.232 1.00 51.81 205 ALA A N 1
ATOM 1615 C CA . ALA A 1 205 ? 9.254 1.240 6.350 1.00 51.81 205 ALA A CA 1
ATOM 1616 C C . ALA A 1 205 ? 8.164 0.247 5.904 1.00 51.81 205 ALA A C 1
ATOM 1618 O O . ALA A 1 205 ? 7.915 -0.748 6.583 1.00 51.81 205 ALA A O 1
ATOM 1619 N N . ALA A 1 206 ? 7.551 0.471 4.736 1.00 53.97 206 ALA A N 1
ATOM 1620 C CA . ALA A 1 206 ? 6.557 -0.447 4.185 1.00 53.97 206 ALA A CA 1
ATOM 1621 C C . ALA A 1 206 ? 7.168 -1.800 3.779 1.00 53.97 206 ALA A C 1
ATOM 1623 O O . ALA A 1 206 ? 6.556 -2.836 4.033 1.00 53.97 206 ALA A O 1
ATOM 1624 N N . ALA A 1 207 ? 8.373 -1.804 3.196 1.00 57.62 207 ALA A N 1
ATOM 1625 C CA . ALA A 1 207 ? 9.085 -3.029 2.831 1.00 57.62 207 ALA A CA 1
ATOM 1626 C C . ALA A 1 207 ? 9.497 -3.849 4.067 1.00 57.62 207 ALA A C 1
ATOM 1628 O O . ALA A 1 207 ? 9.243 -5.052 4.113 1.00 57.62 207 ALA A O 1
ATOM 1629 N N . ALA A 1 208 ? 10.038 -3.193 5.101 1.00 61.31 208 ALA A N 1
ATOM 1630 C CA . ALA A 1 208 ? 10.398 -3.845 6.362 1.00 61.31 208 ALA A CA 1
ATOM 1631 C C . ALA A 1 208 ? 9.174 -4.467 7.061 1.00 61.31 208 ALA A C 1
ATOM 1633 O O . ALA A 1 208 ? 9.225 -5.596 7.544 1.00 61.31 208 ALA A O 1
ATOM 1634 N N . PHE A 1 209 ? 8.035 -3.770 7.043 1.00 56.88 209 PHE A N 1
ATOM 1635 C CA . PHE A 1 209 ? 6.797 -4.252 7.656 1.00 56.88 209 PHE A CA 1
ATOM 1636 C C . PHE A 1 209 ? 6.138 -5.406 6.884 1.00 56.88 209 PHE A C 1
ATOM 1638 O O . PHE A 1 209 ? 5.467 -6.248 7.488 1.00 56.88 209 PHE A O 1
ATOM 1645 N N . LEU A 1 210 ? 6.317 -5.454 5.558 1.00 56.88 210 LEU A N 1
ATOM 1646 C CA . LEU A 1 210 ? 5.860 -6.567 4.723 1.00 56.88 210 LEU A CA 1
ATOM 1647 C C . LEU A 1 210 ? 6.724 -7.816 4.952 1.00 56.88 210 LEU A C 1
ATOM 1649 O O . LEU A 1 210 ? 6.180 -8.907 5.095 1.00 56.88 210 LEU A O 1
ATOM 1653 N N . ALA A 1 211 ? 8.047 -7.648 5.051 1.00 66.69 211 ALA A N 1
ATOM 1654 C CA . ALA A 1 211 ? 8.979 -8.737 5.346 1.00 66.69 211 ALA A CA 1
ATOM 1655 C C . ALA A 1 211 ? 8.717 -9.358 6.730 1.00 66.69 211 ALA A C 1
ATOM 1657 O O . ALA A 1 211 ? 8.675 -10.579 6.864 1.00 66.69 211 ALA A O 1
ATOM 1658 N N . GLN A 1 212 ? 8.446 -8.528 7.742 1.00 67.00 212 GLN A N 1
ATOM 1659 C CA . GLN A 1 212 ? 8.131 -9.004 9.091 1.00 67.00 212 GLN A CA 1
ATOM 1660 C C . GLN A 1 212 ? 6.814 -9.798 9.143 1.00 67.00 212 GLN A C 1
ATOM 1662 O O . GLN A 1 212 ? 6.759 -10.862 9.753 1.00 67.00 212 GLN A O 1
ATOM 1667 N N . ALA A 1 213 ? 5.777 -9.343 8.431 1.00 65.19 213 ALA A N 1
ATOM 1668 C CA . ALA A 1 213 ? 4.495 -10.050 8.367 1.00 65.19 213 ALA A CA 1
ATOM 1669 C C . ALA A 1 213 ? 4.579 -11.405 7.641 1.00 65.19 213 ALA A C 1
ATOM 1671 O O . ALA A 1 213 ? 3.818 -12.320 7.951 1.00 65.19 213 ALA A O 1
ATOM 1672 N N . LEU A 1 214 ? 5.484 -11.536 6.667 1.00 64.75 214 LEU A N 1
ATOM 1673 C CA . LEU A 1 214 ? 5.702 -12.791 5.944 1.00 64.75 214 LEU A CA 1
ATOM 1674 C C . LEU A 1 214 ? 6.496 -13.808 6.779 1.00 64.75 214 LEU A C 1
ATOM 1676 O O . LEU A 1 214 ? 6.197 -14.999 6.710 1.00 64.75 214 LEU A O 1
ATOM 1680 N N . ASN A 1 215 ? 7.441 -13.359 7.612 1.00 69.00 215 ASN A N 1
ATOM 1681 C CA . ASN A 1 215 ? 8.153 -14.245 8.540 1.00 69.00 215 ASN A CA 1
ATOM 1682 C C . ASN A 1 215 ? 7.235 -14.800 9.639 1.00 69.00 215 ASN A C 1
ATOM 1684 O O . ASN A 1 215 ? 7.264 -16.001 9.898 1.00 69.00 215 ASN A O 1
ATOM 1688 N N . GLU A 1 216 ? 6.367 -13.972 10.228 1.00 65.44 216 GLU A N 1
ATOM 1689 C CA . GLU A 1 216 ? 5.394 -14.430 11.236 1.00 65.44 216 GLU A CA 1
ATOM 1690 C C . GLU A 1 216 ? 4.425 -15.485 10.671 1.00 65.44 216 GLU A C 1
ATOM 1692 O O . GLU A 1 216 ? 4.097 -16.459 11.345 1.00 65.44 216 GLU A O 1
ATOM 1697 N N . ALA A 1 217 ? 4.013 -15.350 9.406 1.00 58.50 217 ALA A N 1
ATOM 1698 C CA . ALA A 1 217 ? 3.148 -16.330 8.748 1.00 58.50 217 ALA A CA 1
ATOM 1699 C C . ALA A 1 217 ? 3.839 -17.687 8.494 1.00 58.50 217 ALA A C 1
ATOM 1701 O O . ALA A 1 217 ? 3.164 -18.718 8.455 1.00 58.50 217 ALA A O 1
ATOM 1702 N N . ASN A 1 218 ? 5.166 -17.703 8.334 1.00 60.47 218 ASN A N 1
ATOM 1703 C CA . ASN A 1 218 ? 5.936 -18.933 8.136 1.00 60.47 218 ASN A CA 1
ATOM 1704 C C . ASN A 1 218 ? 6.244 -19.666 9.453 1.00 60.47 218 ASN A C 1
ATOM 1706 O O . ASN A 1 218 ? 6.265 -20.896 9.459 1.00 60.47 218 ASN A O 1
ATOM 1710 N N . GLU A 1 219 ? 6.415 -18.949 10.566 1.00 60.62 219 GLU A N 1
ATOM 1711 C CA . GLU A 1 219 ? 6.642 -19.550 11.893 1.00 60.62 219 GLU A CA 1
ATOM 1712 C C . GLU A 1 219 ? 5.390 -20.270 12.430 1.00 60.62 219 GLU A C 1
ATOM 1714 O O . GLU A 1 219 ? 5.485 -21.380 12.953 1.00 60.62 219 GLU A O 1
ATOM 1719 N N . VAL A 1 220 ? 4.188 -19.729 12.189 1.00 56.53 220 VAL A N 1
ATOM 1720 C CA . VAL A 1 220 ? 2.919 -20.382 12.586 1.00 56.53 220 VAL A CA 1
ATOM 1721 C C . VAL A 1 220 ? 2.718 -21.736 11.888 1.00 56.53 220 VAL A C 1
ATOM 1723 O O . VAL A 1 220 ? 2.106 -22.642 12.450 1.00 56.53 220 VAL A O 1
ATOM 1726 N N . LYS A 1 221 ? 3.292 -21.917 10.692 1.00 52.41 221 LYS A N 1
ATOM 1727 C CA . LYS A 1 221 ? 3.230 -23.174 9.929 1.00 52.41 221 LYS A CA 1
ATOM 1728 C C . LYS A 1 221 ? 4.211 -24.247 10.421 1.00 52.41 221 LYS A C 1
ATOM 1730 O O . LYS A 1 221 ? 4.049 -25.406 10.056 1.00 52.41 221 LYS A O 1
ATOM 1735 N N . LYS A 1 222 ? 5.214 -23.881 11.231 1.00 52.97 222 LYS A N 1
ATOM 1736 C CA . LYS A 1 222 ? 6.147 -24.824 11.873 1.00 52.97 222 LYS A CA 1
ATOM 1737 C C . LYS A 1 222 ? 5.701 -25.270 13.270 1.00 52.97 222 LYS A C 1
ATOM 1739 O O . LYS A 1 222 ? 6.193 -26.284 13.740 1.00 52.97 222 LYS A O 1
ATOM 1744 N N . GLY A 1 223 ? 4.776 -24.551 13.909 1.00 46.84 223 GLY A N 1
ATOM 1745 C CA . GLY A 1 223 ? 4.296 -24.844 15.268 1.00 46.84 223 GLY A CA 1
ATOM 1746 C C . GLY A 1 223 ? 3.008 -25.671 15.363 1.00 46.84 223 GLY A C 1
ATOM 1747 O O . GLY A 1 223 ? 2.405 -25.703 16.426 1.00 46.84 223 GLY A O 1
ATOM 1748 N N . THR A 1 224 ? 2.536 -26.279 14.269 1.00 47.94 224 THR A N 1
ATOM 1749 C CA . THR A 1 224 ? 1.294 -27.089 14.233 1.00 47.94 224 THR A CA 1
ATOM 1750 C C . THR A 1 224 ? 1.522 -28.525 13.740 1.00 47.94 224 THR A C 1
ATOM 1752 O O . THR A 1 224 ? 0.629 -29.137 13.161 1.00 47.94 224 THR A O 1
ATOM 1755 N N . GLY A 1 225 ? 2.724 -29.064 13.957 1.00 51.41 225 GLY A N 1
ATOM 1756 C CA . GLY A 1 225 ? 3.010 -30.495 13.833 1.00 51.41 225 GLY A CA 1
ATOM 1757 C C . GLY A 1 225 ? 3.253 -31.097 15.216 1.00 51.41 225 GLY A C 1
ATOM 1758 O O . GLY A 1 225 ? 3.947 -30.471 16.007 1.00 51.41 225 GLY A O 1
ATOM 1759 N N . ASP A 1 226 ? 2.703 -32.289 15.437 1.00 48.81 226 ASP A N 1
ATOM 1760 C CA . ASP A 1 226 ? 2.729 -33.112 16.657 1.00 48.81 226 ASP A CA 1
ATOM 1761 C C . ASP A 1 226 ? 1.769 -32.690 17.773 1.00 48.81 226 ASP A C 1
ATOM 1763 O O . ASP A 1 226 ? 2.096 -31.891 18.638 1.00 48.81 226 ASP A O 1
ATOM 1767 N N . ASP A 1 227 ? 0.549 -33.234 17.708 1.00 51.22 227 ASP A N 1
ATOM 1768 C CA . ASP A 1 227 ? -0.064 -33.979 18.819 1.00 51.22 227 ASP A CA 1
ATOM 1769 C C . ASP A 1 227 ? -1.403 -34.564 18.334 1.00 51.22 227 ASP A C 1
ATOM 1771 O O . ASP A 1 227 ? -2.453 -33.916 18.347 1.00 51.22 227 ASP A O 1
ATOM 1775 N N . SER A 1 228 ? -1.364 -35.792 17.816 1.00 46.59 228 SER A N 1
ATOM 1776 C CA . SER A 1 228 ? -2.550 -36.636 17.613 1.00 46.59 228 SER A CA 1
ATOM 1777 C C . SER A 1 228 ? -2.126 -38.102 17.622 1.00 46.59 228 SER A C 1
ATOM 1779 O O . SER A 1 228 ? -2.093 -38.762 16.584 1.00 46.59 228 SER A O 1
ATOM 1781 N N . ASP A 1 229 ? -1.775 -38.588 18.809 1.00 51.00 229 ASP A N 1
ATOM 1782 C CA . ASP A 1 229 ? -2.016 -39.981 19.162 1.00 51.00 229 ASP A CA 1
ATOM 1783 C C . ASP A 1 229 ? -3.536 -40.193 19.158 1.00 51.00 229 ASP A C 1
ATOM 1785 O O . ASP A 1 229 ? -4.244 -39.540 19.922 1.00 51.00 229 ASP A O 1
ATOM 1789 N N . ASP A 1 230 ? -4.050 -41.068 18.296 1.00 45.66 230 ASP A N 1
ATOM 1790 C CA . ASP A 1 230 ? -5.323 -41.731 18.573 1.00 45.66 230 ASP A CA 1
ATOM 1791 C C . ASP A 1 230 ? -5.373 -43.104 17.894 1.00 45.66 230 ASP A C 1
ATOM 1793 O O . ASP A 1 230 ? -5.282 -43.261 16.671 1.00 45.66 230 ASP A O 1
ATOM 1797 N N . ASP A 1 231 ? -5.484 -44.093 18.770 1.00 51.94 231 ASP A N 1
ATOM 1798 C CA . ASP A 1 231 ? -5.610 -45.518 18.542 1.00 51.94 231 ASP A CA 1
ATOM 1799 C C . ASP A 1 231 ? -6.764 -45.875 17.594 1.00 51.94 231 ASP A C 1
ATOM 1801 O O . ASP A 1 231 ? -7.895 -45.414 17.743 1.00 51.94 231 ASP A O 1
ATOM 1805 N N . SER A 1 232 ? -6.524 -46.814 16.674 1.00 46.81 232 SER A N 1
ATOM 1806 C CA . SER A 1 232 ? -7.568 -47.770 16.268 1.00 46.81 232 SER A CA 1
ATOM 1807 C C . SER A 1 232 ? -6.990 -49.005 15.577 1.00 46.81 232 SER A C 1
ATOM 1809 O O . SER A 1 232 ? -7.016 -49.163 14.358 1.00 46.81 232 SER A O 1
ATOM 1811 N N . ASP A 1 233 ? -6.543 -49.942 16.410 1.00 46.97 233 ASP A N 1
ATOM 1812 C CA . ASP A 1 233 ? -6.655 -51.372 16.135 1.00 46.97 233 ASP A CA 1
ATOM 1813 C C . ASP A 1 233 ? -8.139 -51.780 16.172 1.00 46.97 233 ASP A C 1
ATOM 1815 O O . ASP A 1 233 ? -8.723 -51.784 17.250 1.00 46.97 233 ASP A O 1
ATOM 1819 N N . VAL A 1 234 ? -8.732 -52.189 15.041 1.00 47.34 234 VAL A N 1
ATOM 1820 C CA . VAL A 1 234 ? -9.710 -53.301 14.985 1.00 47.34 234 VAL A CA 1
ATOM 1821 C C . VAL A 1 234 ? -9.654 -53.973 13.604 1.00 47.34 234 VAL A C 1
ATOM 1823 O O . VAL A 1 234 ? -10.087 -53.421 12.598 1.00 47.34 234 VAL A O 1
ATOM 1826 N N . ALA A 1 235 ? -9.112 -55.192 13.623 1.00 46.97 235 ALA A N 1
ATOM 1827 C CA . ALA A 1 235 ? -9.483 -56.415 12.901 1.00 46.97 235 ALA A CA 1
ATOM 1828 C C . ALA A 1 235 ? -10.322 -56.333 11.604 1.00 46.97 235 ALA A C 1
ATOM 1830 O O . ALA A 1 235 ? -11.426 -55.797 11.558 1.00 46.97 235 ALA A O 1
ATOM 1831 N N . GLY A 1 236 ? -9.815 -57.011 10.568 1.00 47.25 236 GLY A N 1
ATOM 1832 C CA . GLY A 1 236 ? -10.435 -57.116 9.251 1.00 47.25 236 GLY A CA 1
ATOM 1833 C C . GLY A 1 236 ? -11.521 -58.179 9.074 1.00 47.25 236 GLY A C 1
ATOM 1834 O O . GLY A 1 236 ? -11.861 -58.919 9.990 1.00 47.25 236 GLY A O 1
ATOM 1835 N N . ALA A 1 237 ? -12.012 -58.266 7.835 1.00 44.50 237 ALA A N 1
ATOM 1836 C CA . ALA A 1 237 ? -12.615 -59.451 7.226 1.00 44.50 237 ALA A CA 1
ATOM 1837 C C . ALA A 1 237 ? -12.740 -59.246 5.699 1.00 44.50 237 ALA A C 1
ATOM 1839 O O . ALA A 1 237 ? -13.511 -58.420 5.225 1.00 44.50 237 ALA A O 1
ATOM 1840 N N . GLU A 1 238 ? -11.880 -59.944 4.957 1.00 48.88 238 GLU A N 1
ATOM 1841 C CA . GLU A 1 238 ? -12.196 -60.871 3.858 1.00 48.88 238 GLU A CA 1
ATOM 1842 C C . GLU A 1 238 ? -13.514 -60.741 3.042 1.00 48.88 238 GLU A C 1
ATOM 1844 O O . GLU A 1 238 ? -14.619 -60.834 3.569 1.00 48.88 238 GLU A O 1
ATOM 1849 N N . LEU A 1 239 ? -13.299 -60.776 1.712 1.00 49.31 239 LEU A N 1
ATOM 1850 C CA . LEU A 1 239 ? -14.076 -61.412 0.625 1.00 49.31 239 LEU A CA 1
ATOM 1851 C C . LEU A 1 239 ? -15.237 -60.673 -0.066 1.00 49.31 239 LEU A C 1
ATOM 1853 O O . LEU A 1 239 ? -16.248 -60.320 0.528 1.00 49.31 239 LEU A O 1
ATOM 1857 N N . GLY A 1 240 ? -15.155 -60.667 -1.407 1.00 43.56 240 GLY A N 1
ATOM 1858 C CA . GLY A 1 240 ? -16.332 -60.893 -2.252 1.00 43.56 240 GLY A CA 1
ATOM 1859 C C . GLY A 1 240 ? -16.407 -60.081 -3.542 1.00 43.56 240 GLY A C 1
ATOM 1860 O O . GLY A 1 240 ? -17.082 -59.061 -3.593 1.00 43.56 240 GLY A O 1
ATOM 1861 N N . SER A 1 241 ? -15.792 -60.581 -4.617 1.00 52.00 241 SER A N 1
ATOM 1862 C CA . SER A 1 241 ? -16.127 -60.176 -5.986 1.00 52.00 241 SER A CA 1
ATOM 1863 C C . SER A 1 241 ? -17.540 -60.636 -6.362 1.00 52.00 241 SER A C 1
ATOM 1865 O O . SER A 1 241 ? -17.835 -61.814 -6.176 1.00 52.00 241 SER A O 1
ATOM 1867 N N . ALA A 1 242 ? -18.348 -59.783 -6.995 1.00 56.50 242 ALA A N 1
ATOM 1868 C CA . ALA A 1 242 ? -19.293 -60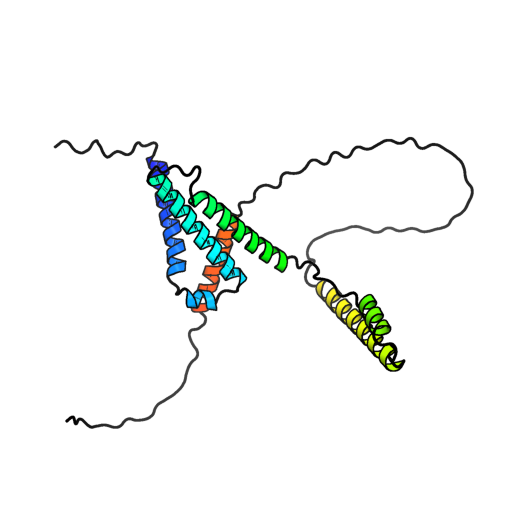.187 -8.044 1.00 56.50 242 ALA A CA 1
ATOM 1869 C C . ALA A 1 242 ? -19.894 -58.948 -8.726 1.00 56.50 242 ALA A C 1
ATOM 1871 O O . ALA A 1 242 ? -20.546 -58.127 -8.085 1.00 56.50 242 ALA A O 1
ATOM 1872 N N . ALA A 1 243 ? -19.668 -58.845 -10.033 1.00 54.16 243 ALA A N 1
ATOM 1873 C CA . ALA A 1 243 ? -20.411 -57.982 -10.944 1.00 54.16 243 ALA A CA 1
ATOM 1874 C C . ALA A 1 243 ? -21.726 -58.662 -11.369 1.00 54.16 243 ALA A C 1
ATOM 1876 O O . ALA A 1 243 ? -21.871 -59.882 -11.230 1.00 54.16 243 ALA A O 1
ATOM 1877 N N . PRO A 1 244 ? -22.654 -57.887 -11.935 1.00 68.88 244 PRO A N 1
ATOM 1878 C CA . PRO A 1 244 ? -23.216 -58.266 -13.232 1.00 68.88 244 PRO A CA 1
ATOM 1879 C C . PRO A 1 244 ? -22.898 -57.255 -14.340 1.00 68.88 244 PRO A C 1
ATOM 1881 O O . PRO A 1 244 ? -22.853 -56.036 -14.053 1.00 68.88 244 PRO A O 1
#

Organism: Chara braunii (NCBI:txid69332)

pLDDT: mean 70.39, std 20.89, range [31.48, 97.06]

Foldseek 3Di:
DPDDDPPDDPPVCPVVVVVVVVVVVVVCVLVVLVVVDPPVVVVVPDDPLRVLLVVLVVLVVVLVVVVVVCVVVVHDCPPDPSVVSNVVSVVSVVVSVVVVCCVVPVDPDPDPPLVVVLVVVCVVCVPDDPVNNVVSVVVSVVVVVVVVVVVVVVVPPDDDDDDDDDDDDDDDDDDDDDDDDDDDDDDDDDDDDDDDDDPDPPVVVSVVVSVVVSVVVVVVVVPPDDDDDDDDDDDDDDDDDDDD

Sequence (244 aa):
MAGSEVDKVPPIFEKSLKEVQTAMADMECHLSTYFAVPQRDLQRHLSPLRRATVHVTLAQAVNVLFCFLLKARGIAMEDSIAKKEMERVRLYAKKVEAAVDKINHPKPTMMLDLAATNRFIESAIPDLTAEQRRKVRDLANQHRESRKRQAEGREEEGDEEGEGGEKEGEEERGPAVGAEMMHTKKKKKRNRQRGGTGKRDVTMAAAAFLAQALNEANEVKKGTGDDSDDDSDVAGAELGSAAP

Mean predicted aligned error: 20.65 Å

Solvent-accessible surface area (backbone atoms only — not comparable to full-atom values): 16040 Å² total; per-residue (Å²): 144,87,86,86,79,85,81,70,72,56,77,84,50,51,58,59,51,50,53,51,50,50,55,48,52,54,48,50,56,58,49,49,64,60,67,72,47,60,68,70,59,54,60,69,76,40,53,74,67,58,46,50,52,51,54,47,53,52,54,49,51,53,51,52,54,49,52,48,53,36,52,77,70,70,49,78,61,89,85,33,71,64,55,57,51,52,51,52,51,52,53,51,47,52,51,51,51,55,49,52,47,44,68,79,50,64,67,84,68,81,73,77,53,63,68,60,49,51,51,50,51,57,67,75,42,80,85,62,49,74,68,55,55,48,52,57,52,51,52,54,49,53,54,50,52,53,51,49,54,58,53,62,68,62,64,80,84,71,82,86,87,83,83,88,81,88,85,85,86,83,88,82,84,87,85,86,86,87,80,91,79,90,83,82,89,79,86,80,83,82,82,80,81,80,79,80,79,75,84,69,64,64,65,59,58,52,51,54,54,50,54,53,56,54,51,57,60,53,54,61,69,67,72,75,70,91,88,79,91,76,90,80,92,75,84,89,81,86,89,81,91,79,84,134